Protein AF-A0A7J6UUI9-F1 (afdb_monomer_lite)

Structure (mmCIF, N/CA/C/O backbone):
data_AF-A0A7J6UUI9-F1
#
_entry.id   AF-A0A7J6UUI9-F1
#
loop_
_atom_site.group_PDB
_atom_site.id
_atom_site.type_symbol
_atom_site.label_atom_id
_atom_site.label_alt_id
_atom_site.label_comp_id
_atom_site.label_asym_id
_atom_site.label_entity_id
_atom_site.label_seq_id
_atom_site.pdbx_PDB_ins_code
_atom_site.Cartn_x
_atom_site.Cartn_y
_atom_site.Cartn_z
_atom_site.occupancy
_atom_site.B_iso_or_equiv
_atom_site.auth_seq_id
_atom_site.auth_comp_id
_atom_site.auth_asym_id
_atom_site.auth_atom_id
_atom_site.pdbx_PDB_model_num
ATOM 1 N N . MET A 1 1 ? -8.577 41.449 22.490 1.00 39.16 1 MET A N 1
ATOM 2 C CA . MET A 1 1 ? -7.786 40.580 21.592 1.00 39.16 1 MET A CA 1
ATOM 3 C C . MET A 1 1 ? -8.764 39.661 20.883 1.00 39.16 1 MET A C 1
ATOM 5 O O . MET A 1 1 ? -9.478 38.933 21.557 1.00 39.16 1 MET A O 1
ATOM 9 N N . SER A 1 2 ? -8.910 39.818 19.566 1.00 39.16 2 SER A N 1
ATOM 10 C CA . SER A 1 2 ? -9.908 39.099 18.763 1.00 39.16 2 SER A CA 1
ATOM 11 C C . SER A 1 2 ? -9.485 37.640 18.586 1.00 39.16 2 SER A C 1
ATOM 13 O O . SER A 1 2 ? -8.398 37.379 18.075 1.00 39.16 2 SER A O 1
ATOM 15 N N . SER A 1 3 ? -10.322 36.709 19.043 1.00 47.75 3 SER A N 1
ATOM 16 C CA . SER A 1 3 ? -10.151 35.272 18.834 1.00 47.75 3 SER A CA 1
ATOM 17 C C . SER A 1 3 ? -10.824 34.898 17.516 1.00 47.75 3 SER A C 1
ATOM 19 O O . SER A 1 3 ? -12.049 34.940 17.405 1.00 47.75 3 SER A O 1
ATOM 21 N N . PHE A 1 4 ? -10.034 34.568 16.496 1.00 45.12 4 PHE A N 1
ATOM 22 C CA . PHE A 1 4 ? -10.559 34.004 15.257 1.00 45.12 4 PHE A CA 1
ATOM 23 C C . PHE A 1 4 ? -10.842 32.513 15.470 1.00 45.12 4 PHE A C 1
ATOM 25 O O . PHE A 1 4 ? -9.964 31.676 15.280 1.00 45.12 4 PHE A O 1
ATOM 32 N N . SER A 1 5 ? -12.075 32.174 15.847 1.00 51.09 5 SER A N 1
ATOM 33 C CA . SER A 1 5 ? -12.573 30.805 15.703 1.00 51.09 5 SER A CA 1
ATOM 34 C C . SER A 1 5 ? -13.013 30.609 14.254 1.00 51.09 5 SER A C 1
ATOM 36 O O . SER A 1 5 ? -14.016 31.176 13.814 1.00 51.09 5 SER A O 1
ATOM 38 N N . ARG A 1 6 ? -12.237 29.850 13.473 1.00 44.88 6 ARG A N 1
ATOM 39 C CA . ARG A 1 6 ? -12.687 29.380 12.159 1.00 44.88 6 ARG A CA 1
ATOM 40 C C . ARG A 1 6 ? -13.730 28.290 12.395 1.00 44.88 6 ARG A C 1
ATOM 42 O O . ARG A 1 6 ? -13.375 27.151 12.674 1.00 44.88 6 ARG A O 1
ATOM 49 N N . ASN A 1 7 ? -15.005 28.649 12.248 1.00 41.41 7 ASN A N 1
ATOM 50 C CA . ASN A 1 7 ? -16.070 27.686 11.982 1.00 41.41 7 ASN A CA 1
ATOM 51 C C . ASN A 1 7 ? -15.758 27.014 10.641 1.00 41.41 7 ASN A C 1
ATOM 53 O O . ASN A 1 7 ? -16.097 27.532 9.578 1.00 41.41 7 ASN A O 1
ATOM 57 N N . LEU A 1 8 ? -15.061 25.880 10.688 1.00 46.53 8 LEU A N 1
ATOM 58 C CA . LEU A 1 8 ? -15.076 24.930 9.590 1.00 46.53 8 LEU A CA 1
ATOM 59 C C . LEU A 1 8 ? -16.456 24.291 9.644 1.00 46.53 8 LEU A C 1
ATOM 61 O O . LEU A 1 8 ? -16.715 23.401 10.448 1.00 46.53 8 LEU A O 1
ATOM 65 N N . SER A 1 9 ? -17.368 24.827 8.838 1.00 40.88 9 SER A N 1
ATOM 66 C CA . SER A 1 9 ? -18.559 24.100 8.434 1.00 40.88 9 SER A CA 1
ATOM 67 C C . SER A 1 9 ? -18.117 22.693 8.051 1.00 40.88 9 SER A C 1
ATOM 69 O O . SER A 1 9 ? -17.294 22.552 7.144 1.00 40.88 9 SER A O 1
ATOM 71 N N . ASP A 1 10 ? -18.636 21.695 8.760 1.00 43.97 10 ASP A N 1
ATOM 72 C CA . ASP A 1 10 ? -18.560 20.275 8.432 1.00 43.97 10 ASP A CA 1
ATOM 73 C C . ASP A 1 10 ? -19.308 20.049 7.107 1.00 43.97 10 ASP A C 1
ATOM 75 O O . ASP A 1 10 ? -20.415 19.514 7.031 1.00 43.97 10 ASP A O 1
ATOM 79 N N . SER A 1 11 ? -18.745 20.587 6.023 1.00 40.69 11 SER A N 1
ATOM 80 C CA . SER A 1 11 ? -18.994 20.071 4.698 1.00 40.69 11 SER A CA 1
ATOM 81 C C . SER A 1 11 ? -18.512 18.643 4.795 1.00 40.69 11 SER A C 1
ATOM 83 O O . SER A 1 11 ? -17.312 18.432 4.968 1.00 40.69 11 SER A O 1
ATOM 85 N N . ARG A 1 12 ? -19.442 17.690 4.736 1.00 43.50 12 ARG A N 1
ATOM 86 C CA . ARG A 1 12 ? -19.144 16.275 4.550 1.00 43.50 12 ARG A CA 1
ATOM 87 C C . ARG A 1 12 ? -18.332 16.153 3.261 1.00 43.50 12 ARG A C 1
ATOM 89 O O . ARG A 1 12 ? -18.888 15.931 2.188 1.00 43.50 12 ARG A O 1
ATOM 96 N N . ILE A 1 13 ? -17.026 16.405 3.340 1.00 47.84 13 ILE A N 1
ATOM 97 C CA . ILE A 1 13 ? -16.071 16.035 2.310 1.00 47.84 13 ILE A CA 1
ATOM 98 C C . ILE A 1 13 ? -16.299 14.542 2.207 1.00 47.84 13 ILE A C 1
ATOM 100 O O . ILE A 1 13 ? -16.189 13.854 3.219 1.00 47.84 13 ILE A O 1
ATOM 104 N N . SER A 1 14 ? -16.732 14.078 1.035 1.00 48.25 14 SER A N 1
ATOM 105 C CA . SER A 1 14 ? -16.831 12.655 0.725 1.00 48.25 14 SER A CA 1
ATOM 106 C C . SER A 1 14 ? -15.563 11.988 1.247 1.00 48.25 14 SER A C 1
ATOM 108 O O . SER A 1 14 ? -14.495 12.185 0.666 1.00 48.25 14 SER A O 1
ATOM 110 N N . GLN A 1 15 ? -15.652 11.306 2.390 1.00 67.38 15 GLN A N 1
ATOM 111 C CA . GLN A 1 15 ? -14.476 10.751 3.037 1.00 67.38 15 GLN A CA 1
ATOM 112 C C . GLN A 1 15 ? -13.961 9.658 2.114 1.00 67.38 15 GLN A C 1
ATOM 114 O O . GLN A 1 15 ? -14.652 8.674 1.861 1.00 67.38 15 GLN A O 1
ATOM 119 N N . ILE A 1 16 ? -12.776 9.878 1.544 1.00 80.81 16 ILE A N 1
ATOM 120 C CA . ILE A 1 16 ? -12.108 8.867 0.733 1.00 80.81 16 ILE A CA 1
ATOM 121 C C . ILE A 1 16 ? -11.766 7.720 1.692 1.00 80.81 16 ILE A C 1
ATOM 123 O O . ILE A 1 16 ? -11.047 7.965 2.669 1.00 80.8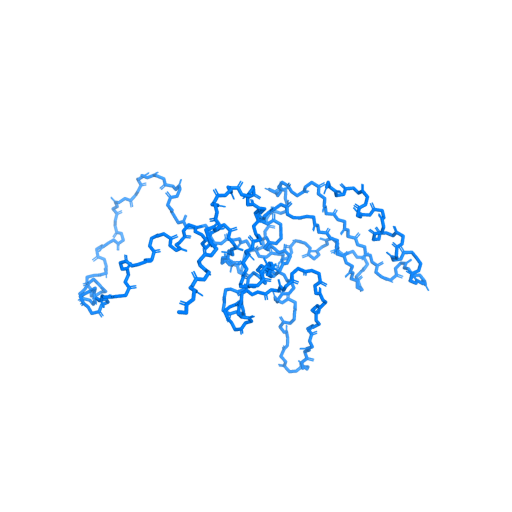1 16 ILE A O 1
ATOM 127 N N . PRO A 1 17 ? -12.264 6.491 1.460 1.00 84.12 17 PRO A N 1
ATOM 128 C CA . PRO A 1 17 ? -11.981 5.365 2.339 1.00 84.12 17 PRO A CA 1
ATOM 129 C C . PRO A 1 17 ? -10.475 5.191 2.560 1.00 84.12 17 PRO A C 1
ATOM 131 O O . PRO A 1 17 ? -9.676 5.228 1.617 1.00 84.12 17 PRO A O 1
ATOM 134 N N . GLY A 1 18 ? -10.070 5.030 3.820 1.00 89.62 18 GLY A N 1
ATOM 135 C CA . GLY A 1 18 ? -8.661 4.896 4.179 1.00 89.62 18 GLY A CA 1
ATOM 136 C C . GLY A 1 18 ? -7.831 6.167 4.212 1.00 89.62 18 GLY A C 1
ATOM 137 O O . GLY A 1 18 ? -6.621 6.059 4.419 1.00 89.62 18 GLY A O 1
ATOM 138 N N . VAL A 1 19 ? -8.436 7.342 4.030 1.00 92.56 19 VAL A N 1
ATOM 139 C CA . VAL A 1 19 ? -7.753 8.628 4.185 1.00 92.56 19 VAL A CA 1
ATOM 140 C C . VAL A 1 19 ? -8.221 9.310 5.463 1.00 92.56 19 VAL A C 1
ATOM 142 O O . VAL A 1 19 ? -9.404 9.585 5.649 1.00 92.56 19 VAL A O 1
ATOM 145 N N . LYS A 1 20 ? -7.272 9.628 6.344 1.00 91.94 20 LYS A N 1
ATOM 146 C CA . LYS A 1 20 ? -7.517 10.403 7.563 1.00 91.94 20 LYS A CA 1
ATOM 147 C C . LYS A 1 20 ? -6.895 11.780 7.437 1.00 91.94 20 LYS A C 1
ATOM 149 O O . LYS A 1 20 ? -5.700 11.906 7.182 1.00 91.94 20 LYS A O 1
ATOM 154 N N . HIS A 1 21 ? -7.684 12.814 7.694 1.00 90.69 21 HIS A N 1
ATOM 155 C CA . HIS A 1 21 ? -7.172 14.175 7.785 1.00 90.69 21 HIS A CA 1
ATOM 156 C C . HIS A 1 21 ? -6.570 14.432 9.168 1.00 90.69 21 HIS A C 1
ATOM 158 O O . HIS A 1 21 ? -7.159 14.096 10.198 1.00 90.69 21 HIS A O 1
ATOM 164 N N . GLY A 1 22 ? -5.373 15.007 9.183 1.00 87.31 22 GLY A N 1
ATOM 165 C CA . GLY A 1 22 ? -4.695 15.458 10.385 1.00 87.31 22 GLY A CA 1
ATOM 166 C C . GLY A 1 22 ? -4.683 16.979 10.521 1.00 87.31 22 GLY A C 1
ATOM 167 O O . GLY A 1 22 ? -5.299 17.703 9.731 1.00 87.31 22 GLY A O 1
ATOM 168 N N . PRO A 1 23 ? -3.974 17.496 11.537 1.00 85.00 23 PRO A N 1
ATOM 169 C CA . PRO A 1 23 ? -3.841 18.931 11.738 1.00 85.00 23 PRO A CA 1
ATOM 170 C C . PRO A 1 23 ? -3.162 19.598 10.532 1.00 85.00 23 PRO A C 1
ATOM 172 O O . PRO A 1 23 ? -2.405 18.975 9.784 1.00 85.00 23 PRO A O 1
ATOM 175 N N . ASN A 1 24 ? -3.432 20.890 10.343 1.00 88.06 24 ASN A N 1
ATOM 176 C CA . ASN A 1 24 ? -2.853 21.716 9.274 1.00 88.06 24 ASN A CA 1
ATOM 177 C C . ASN A 1 24 ? -3.160 21.243 7.837 1.00 88.06 24 ASN A C 1
ATOM 179 O O . ASN A 1 24 ? -2.419 21.573 6.917 1.00 88.06 24 ASN A O 1
ATOM 183 N N . GLY A 1 25 ? -4.239 20.479 7.628 1.00 87.06 25 GLY A N 1
ATOM 184 C CA . GLY A 1 25 ? -4.634 20.002 6.295 1.00 87.06 25 GLY A CA 1
ATOM 185 C C . GLY A 1 25 ? -3.791 18.836 5.770 1.00 87.06 25 GLY A C 1
ATOM 186 O O . GLY A 1 25 ? -3.870 18.499 4.591 1.00 87.06 25 GLY A O 1
ATOM 187 N N . THR A 1 26 ? -2.990 18.206 6.632 1.00 92.00 26 THR A N 1
ATOM 188 C CA . THR A 1 26 ? -2.288 16.965 6.290 1.00 92.00 26 THR A CA 1
ATOM 189 C C . THR A 1 26 ? -3.284 15.826 6.085 1.00 92.00 26 THR A C 1
ATOM 191 O O . THR A 1 26 ? -4.356 15.801 6.688 1.00 92.00 26 THR A O 1
ATOM 194 N N . SER A 1 27 ? -2.947 14.884 5.209 1.00 94.50 27 SER A N 1
ATOM 195 C CA . SER A 1 27 ? -3.766 13.700 4.946 1.00 94.50 27 SER A CA 1
ATOM 196 C C . SER A 1 27 ? -2.888 12.462 5.020 1.00 94.50 27 SER A C 1
ATOM 198 O O . SER A 1 27 ? -1.776 12.468 4.494 1.00 94.50 27 SER A O 1
ATOM 200 N N . PHE A 1 28 ? -3.380 11.424 5.686 1.00 95.44 28 PHE A N 1
ATOM 201 C CA . PHE A 1 28 ? -2.647 10.203 5.992 1.00 95.44 28 PHE A CA 1
ATOM 202 C C . PHE A 1 28 ? -3.365 8.977 5.443 1.00 95.44 28 PHE A C 1
ATOM 204 O O . PHE A 1 28 ? -4.594 8.954 5.373 1.00 95.44 28 PHE A O 1
ATOM 211 N N . VAL A 1 29 ? -2.582 7.955 5.115 1.00 95.94 29 VAL A N 1
ATOM 212 C CA . VAL A 1 29 ? -3.029 6.585 4.861 1.00 95.94 29 VAL A CA 1
ATOM 213 C C . VAL A 1 29 ? -2.398 5.650 5.885 1.00 95.94 29 VAL A C 1
ATOM 215 O O . VAL A 1 29 ? -1.262 5.852 6.324 1.00 95.94 29 VAL A O 1
ATOM 218 N N . SER A 1 30 ? -3.142 4.621 6.277 1.00 96.19 30 SER A N 1
ATOM 219 C CA . SER A 1 30 ? -2.671 3.649 7.261 1.00 96.19 30 SER A CA 1
ATOM 220 C C . SER A 1 30 ? -1.560 2.765 6.684 1.00 96.19 30 SER A C 1
ATOM 222 O O . SER A 1 30 ? -1.618 2.336 5.532 1.00 96.19 30 SER A O 1
ATOM 224 N N . SER A 1 31 ? -0.571 2.430 7.513 1.00 96.19 31 SER A N 1
ATOM 225 C CA . SER A 1 31 ? 0.446 1.412 7.213 1.00 96.19 31 SER A CA 1
ATOM 226 C C . SER A 1 31 ? -0.109 -0.022 7.208 1.00 96.19 31 SER A C 1
ATOM 228 O O . SER A 1 31 ? 0.614 -0.961 6.878 1.00 96.19 31 SER A O 1
ATOM 230 N N . GLY A 1 32 ? -1.367 -0.213 7.623 1.00 95.19 32 GLY A N 1
ATOM 231 C CA . GLY A 1 32 ? -1.948 -1.520 7.938 1.00 95.19 32 GLY A CA 1
ATOM 232 C C . GLY A 1 32 ? -1.489 -2.083 9.289 1.00 95.19 32 GLY A C 1
ATOM 233 O O . GLY A 1 32 ? -1.866 -3.193 9.649 1.00 95.19 32 GLY A O 1
ATOM 234 N N . ILE A 1 33 ? -0.681 -1.335 10.052 1.00 95.31 33 ILE A N 1
ATOM 235 C CA . ILE A 1 33 ? -0.208 -1.710 11.387 1.00 95.31 33 ILE A CA 1
ATOM 236 C C . ILE A 1 33 ? -0.600 -0.591 12.366 1.00 95.31 33 ILE A C 1
ATOM 238 O O . ILE A 1 33 ? 0.082 0.435 12.435 1.00 95.31 33 ILE A O 1
ATOM 242 N N . PRO A 1 34 ? -1.665 -0.771 13.172 1.00 93.12 34 PRO A N 1
ATOM 243 C CA . PRO A 1 34 ? -2.188 0.294 14.030 1.00 93.12 34 PRO A CA 1
ATOM 244 C C . PRO A 1 34 ? -1.172 0.891 15.006 1.00 93.12 34 PRO A C 1
ATOM 246 O O . PRO A 1 34 ? -1.265 2.068 15.345 1.00 93.12 34 PRO A O 1
ATOM 249 N N . ASP A 1 35 ? -0.216 0.098 15.486 1.00 94.62 35 ASP A N 1
ATOM 250 C CA . ASP A 1 35 ? 0.799 0.590 16.417 1.00 94.62 35 ASP A CA 1
ATOM 251 C C . ASP A 1 35 ? 1.875 1.423 15.715 1.00 94.62 35 ASP A C 1
ATOM 253 O O . ASP A 1 35 ? 2.300 2.440 16.261 1.00 94.62 35 ASP A O 1
ATOM 257 N N . LEU A 1 36 ? 2.238 1.076 14.477 1.00 95.38 36 LEU A N 1
ATOM 258 C CA . LEU A 1 36 ? 3.131 1.901 13.666 1.00 95.38 36 LEU A CA 1
ATOM 259 C C . LEU A 1 36 ? 2.464 3.233 13.309 1.00 95.38 36 LEU A C 1
ATOM 261 O O . LEU A 1 36 ? 3.087 4.282 13.441 1.00 95.38 36 LEU A O 1
ATOM 265 N N . ASP A 1 37 ? 1.179 3.213 12.947 1.00 95.31 37 ASP A N 1
ATOM 266 C CA . ASP A 1 37 ? 0.430 4.438 12.645 1.00 95.31 37 ASP A CA 1
ATOM 267 C C . ASP A 1 37 ? 0.395 5.397 13.839 1.00 95.31 37 ASP A C 1
ATOM 269 O O . ASP A 1 37 ? 0.541 6.606 13.663 1.00 95.31 37 ASP A O 1
ATOM 273 N N . LYS A 1 38 ? 0.247 4.875 15.064 1.00 93.38 38 LYS A N 1
ATOM 274 C CA . LYS A 1 38 ? 0.327 5.688 16.288 1.00 93.38 38 LYS A CA 1
ATOM 275 C C . LYS A 1 38 ? 1.713 6.303 16.468 1.00 93.38 38 LYS A C 1
ATOM 277 O O . LYS A 1 38 ? 1.795 7.488 16.774 1.00 93.38 38 LYS A O 1
ATOM 282 N N . ILE A 1 39 ? 2.779 5.520 16.274 1.00 95.75 39 ILE A N 1
ATOM 283 C CA . ILE A 1 39 ? 4.169 5.993 16.391 1.00 95.75 39 ILE A CA 1
ATOM 284 C C . ILE A 1 39 ? 4.448 7.113 15.381 1.00 95.75 39 ILE A C 1
ATOM 286 O O . ILE A 1 39 ? 5.085 8.105 15.723 1.00 95.75 39 ILE A O 1
ATOM 290 N N . LEU A 1 40 ? 3.925 6.988 14.160 1.00 94.38 40 LEU A N 1
ATOM 291 C CA . LEU A 1 40 ? 4.078 7.979 13.091 1.00 94.38 40 LEU A CA 1
ATOM 292 C C . LEU A 1 40 ? 3.120 9.178 13.215 1.00 94.38 40 LEU A C 1
ATOM 294 O O . LEU A 1 40 ? 3.134 10.065 12.366 1.00 94.38 40 LEU A O 1
ATOM 298 N N . GLY A 1 41 ? 2.274 9.222 14.249 1.00 91.69 41 GLY A N 1
ATOM 299 C CA . GLY A 1 41 ? 1.325 10.318 14.463 1.00 91.69 41 GLY A CA 1
ATOM 300 C C . GLY A 1 41 ? 0.113 10.300 13.527 1.00 91.69 41 GLY A C 1
ATOM 301 O O . GLY A 1 41 ? -0.616 11.287 13.435 1.00 91.69 41 GLY A O 1
ATOM 302 N N . GLY A 1 42 ? -0.141 9.185 12.848 1.00 91.31 42 GLY A N 1
ATOM 303 C CA . GLY A 1 42 ? -1.297 9.031 11.978 1.00 91.31 42 GLY A CA 1
ATOM 304 C C . GLY A 1 42 ? -1.144 7.934 10.941 1.00 91.31 42 GLY A C 1
ATOM 305 O O . GLY A 1 42 ? -2.158 7.368 10.571 1.00 91.31 42 GLY A O 1
ATOM 306 N N . 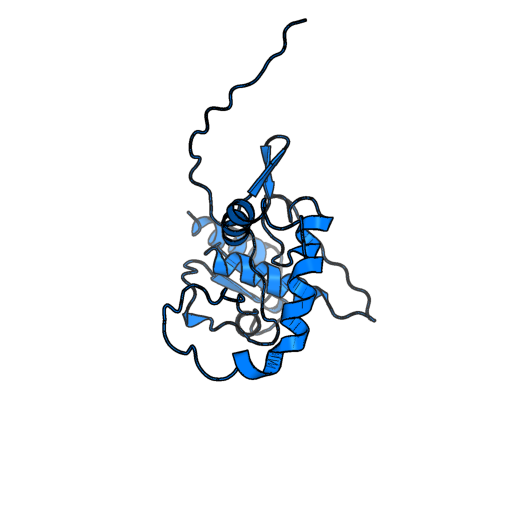GLY A 1 43 ? 0.069 7.608 10.502 1.00 95.31 43 GLY A N 1
ATOM 307 C CA . GLY A 1 43 ? 0.336 6.718 9.369 1.00 95.31 43 GLY A CA 1
ATOM 308 C C . GLY A 1 43 ? 1.289 7.392 8.388 1.00 95.31 43 GLY A C 1
ATOM 309 O O . GLY A 1 43 ? 2.071 8.260 8.776 1.00 95.31 43 GLY A O 1
ATOM 310 N N . PHE A 1 44 ? 1.217 7.029 7.111 1.00 96.75 44 PHE A N 1
ATOM 311 C CA . PHE A 1 44 ? 2.026 7.656 6.068 1.00 96.75 44 PHE A CA 1
ATOM 312 C C . PHE A 1 44 ? 1.303 8.856 5.468 1.00 96.75 44 PHE A C 1
ATOM 314 O O . PHE A 1 44 ? 0.130 8.773 5.113 1.00 96.75 44 PHE A O 1
ATOM 321 N N . GLN A 1 45 ? 1.996 9.985 5.334 1.00 95.69 45 GLN A N 1
ATOM 322 C CA . GLN A 1 45 ? 1.422 11.178 4.720 1.00 95.69 45 GLN A CA 1
ATOM 323 C C . GLN A 1 45 ? 1.219 10.959 3.210 1.00 95.69 45 GLN A C 1
ATOM 325 O O . GLN A 1 45 ? 2.117 10.473 2.519 1.00 95.69 45 GLN A O 1
ATOM 330 N N . LEU A 1 46 ? 0.065 11.350 2.671 1.00 94.06 46 LEU A N 1
ATOM 331 C CA . LEU A 1 46 ? -0.180 11.334 1.228 1.00 94.06 46 LEU A CA 1
ATOM 332 C C . LEU A 1 46 ? 0.835 12.220 0.489 1.00 94.06 46 LEU A C 1
ATOM 334 O O . LEU A 1 46 ? 1.148 13.328 0.926 1.00 94.06 46 LEU A O 1
ATOM 338 N N . GLY A 1 47 ? 1.350 11.717 -0.636 1.00 92.88 47 GLY A N 1
ATOM 339 C CA . GLY A 1 47 ? 2.400 12.375 -1.422 1.00 92.88 47 GLY A CA 1
ATOM 340 C C . GLY A 1 47 ? 3.819 12.220 -0.860 1.00 92.88 47 GLY A C 1
ATOM 341 O O . GLY A 1 47 ? 4.753 12.781 -1.427 1.00 92.88 47 GLY A O 1
ATOM 342 N N . SER A 1 48 ? 4.001 11.472 0.233 1.00 95.50 48 SER A N 1
ATOM 343 C CA . SER A 1 48 ? 5.330 11.158 0.768 1.00 95.50 48 SER A CA 1
ATOM 344 C C . SER A 1 48 ? 5.964 9.933 0.100 1.00 95.50 48 SER A C 1
ATOM 346 O O . SER A 1 48 ? 5.283 9.098 -0.498 1.00 95.50 48 SER A O 1
ATOM 348 N N . LEU A 1 49 ? 7.288 9.824 0.234 1.00 96.00 49 LEU A N 1
ATOM 349 C CA . LEU A 1 49 ? 8.056 8.621 -0.073 1.00 96.00 49 LEU A CA 1
ATOM 350 C C . LEU A 1 49 ? 8.494 7.974 1.242 1.00 96.00 49 LEU A C 1
ATOM 352 O O . LEU A 1 49 ? 9.154 8.616 2.059 1.00 96.00 49 LEU A O 1
ATOM 356 N N . VAL A 1 50 ? 8.157 6.700 1.424 1.00 96.06 50 VAL A N 1
ATOM 357 C CA . VAL A 1 50 ? 8.527 5.920 2.609 1.00 96.06 50 VAL A CA 1
ATOM 358 C C . VAL A 1 50 ? 9.550 4.867 2.208 1.00 96.06 50 VAL A C 1
ATOM 360 O O . VAL A 1 50 ? 9.300 4.062 1.313 1.00 96.06 50 VAL A O 1
ATOM 363 N N . MET A 1 51 ? 10.698 4.864 2.884 1.00 95.69 51 MET A N 1
ATOM 364 C CA . MET A 1 51 ? 11.750 3.868 2.699 1.00 95.69 51 MET A CA 1
ATOM 365 C C . MET A 1 51 ? 11.838 2.983 3.941 1.00 95.69 51 MET A C 1
ATOM 367 O O . MET A 1 51 ? 11.933 3.483 5.060 1.00 95.69 51 MET A O 1
ATOM 371 N N . VAL A 1 52 ? 11.825 1.668 3.734 1.00 93.06 52 VAL A N 1
ATOM 372 C CA . VAL A 1 52 ? 11.985 0.671 4.796 1.00 93.06 52 VAL A CA 1
ATOM 373 C C . VAL A 1 52 ? 13.378 0.080 4.662 1.00 93.06 52 VAL A C 1
ATOM 375 O O . VAL A 1 52 ? 13.688 -0.552 3.656 1.00 93.06 52 VAL A O 1
ATOM 378 N N . MET A 1 53 ? 14.219 0.326 5.660 1.00 91.69 53 MET A N 1
ATOM 379 C CA . MET A 1 53 ? 15.548 -0.269 5.761 1.00 91.69 53 MET A CA 1
ATOM 380 C C . MET A 1 53 ? 15.502 -1.396 6.779 1.00 91.69 53 MET A C 1
ATOM 382 O O . MET A 1 53 ? 14.845 -1.276 7.812 1.00 91.69 53 MET A O 1
ATOM 386 N N . GLU A 1 54 ? 16.199 -2.478 6.473 1.00 89.56 54 GLU A N 1
ATOM 387 C CA . GLU A 1 54 ? 16.240 -3.667 7.306 1.00 89.56 54 GLU A CA 1
ATOM 388 C C . GLU A 1 54 ? 17.679 -4.074 7.589 1.00 89.56 54 GLU A C 1
ATOM 390 O O . GLU A 1 54 ? 18.550 -3.949 6.726 1.00 89.56 54 GLU A O 1
ATOM 395 N N . ASP A 1 55 ? 17.890 -4.567 8.805 1.00 90.69 55 ASP A N 1
ATOM 396 C CA . ASP A 1 55 ? 19.112 -5.245 9.210 1.00 90.69 55 ASP A CA 1
ATOM 397 C C . ASP A 1 55 ? 19.008 -6.751 8.911 1.00 90.69 55 ASP A C 1
ATOM 399 O O . ASP A 1 55 ? 17.939 -7.347 9.056 1.00 90.69 55 ASP A O 1
ATOM 403 N N . GLY A 1 56 ? 20.120 -7.381 8.532 1.00 87.62 56 GLY A N 1
ATOM 404 C CA . GLY A 1 56 ? 20.167 -8.787 8.117 1.00 87.62 56 GLY A CA 1
ATOM 405 C C . GLY A 1 56 ? 19.703 -9.773 9.194 1.00 87.62 56 GLY A C 1
ATOM 406 O O . GLY A 1 56 ? 19.221 -10.855 8.867 1.00 87.62 56 GLY A O 1
ATOM 407 N N . GLU A 1 57 ? 19.781 -9.378 10.463 1.00 85.31 57 GLU A N 1
ATOM 408 C CA . GLU A 1 57 ? 19.363 -10.191 11.607 1.00 85.31 57 GLU A CA 1
ATOM 409 C C . GLU A 1 57 ? 17.845 -10.127 11.887 1.00 85.31 57 GLU A C 1
ATOM 411 O O . GLU A 1 57 ? 17.334 -10.928 12.673 1.00 85.31 57 GLU A O 1
ATOM 416 N N . ALA A 1 58 ? 17.095 -9.206 11.256 1.00 78.50 58 ALA A N 1
ATOM 417 C CA . ALA A 1 58 ? 15.657 -9.013 11.511 1.00 78.50 58 ALA A CA 1
ATOM 418 C C . ALA A 1 58 ? 14.743 -8.767 10.268 1.00 78.50 58 ALA A C 1
ATOM 420 O O . ALA A 1 58 ? 14.046 -7.749 10.226 1.00 78.50 58 ALA A O 1
ATOM 421 N N . PRO A 1 59 ? 14.652 -9.733 9.322 1.00 82.00 59 PRO A N 1
ATOM 422 C CA . PRO A 1 59 ? 13.498 -10.185 8.521 1.00 82.00 59 PRO A CA 1
ATOM 423 C C . PRO A 1 59 ? 12.212 -9.427 8.125 1.00 82.00 59 PRO A C 1
ATOM 425 O O . PRO A 1 59 ? 11.368 -10.073 7.493 1.00 82.00 59 PRO A O 1
ATOM 428 N N . HIS A 1 60 ? 11.871 -8.229 8.601 1.00 88.88 60 HIS A N 1
ATOM 429 C CA . HIS A 1 60 ? 10.458 -7.826 8.750 1.00 88.88 60 HIS A CA 1
ATOM 430 C C . HIS A 1 60 ? 9.879 -6.820 7.734 1.00 88.88 60 HIS A C 1
ATOM 432 O O . HIS A 1 60 ? 8.672 -6.561 7.762 1.00 88.88 60 HIS A O 1
ATOM 438 N N . HIS A 1 61 ? 10.646 -6.303 6.777 1.00 92.81 61 HIS A N 1
ATOM 439 C CA . HIS A 1 61 ? 10.192 -5.337 5.767 1.00 92.81 61 HIS A CA 1
ATOM 440 C C . HIS A 1 61 ? 9.034 -5.877 4.923 1.00 92.81 61 HIS A C 1
ATOM 442 O O . HIS A 1 61 ? 8.088 -5.152 4.611 1.00 92.81 61 HIS A O 1
ATOM 448 N N . LEU A 1 62 ? 9.054 -7.175 4.602 1.00 93.00 62 LEU A N 1
ATOM 449 C CA . LEU A 1 62 ? 7.971 -7.811 3.853 1.00 93.00 62 LEU A CA 1
ATOM 450 C C . LEU A 1 62 ? 6.677 -7.897 4.661 1.00 93.00 62 LEU A C 1
ATOM 452 O O . LEU A 1 62 ? 5.602 -7.911 4.069 1.00 93.00 62 LEU A O 1
ATOM 456 N N . LEU A 1 63 ? 6.745 -7.967 5.994 1.00 93.81 63 LEU A N 1
ATOM 457 C CA . LEU A 1 63 ? 5.547 -7.902 6.829 1.00 93.81 63 LEU A CA 1
ATOM 458 C C . LEU A 1 63 ? 4.902 -6.521 6.703 1.00 93.81 63 LEU A C 1
ATOM 460 O O . LEU A 1 63 ? 3.699 -6.437 6.458 1.00 93.81 63 LEU A O 1
ATOM 464 N N . LEU A 1 64 ? 5.697 -5.457 6.819 1.00 95.31 64 LEU A N 1
ATOM 465 C CA . LEU A 1 64 ? 5.213 -4.087 6.661 1.00 95.31 64 LEU A CA 1
ATOM 466 C C . LEU A 1 64 ? 4.618 -3.867 5.264 1.00 95.31 64 LEU A C 1
ATOM 468 O O . LEU A 1 64 ? 3.489 -3.400 5.147 1.00 95.31 64 LEU A O 1
ATOM 472 N N . LEU A 1 65 ? 5.329 -4.293 4.216 1.00 95.94 65 LEU A N 1
ATOM 473 C CA . LEU A 1 65 ? 4.863 -4.188 2.833 1.00 95.94 65 LEU A CA 1
ATOM 474 C C . LEU A 1 65 ? 3.535 -4.929 2.612 1.00 95.94 65 LEU A C 1
ATOM 476 O O . LEU A 1 65 ? 2.609 -4.373 2.024 1.00 95.94 65 LEU A O 1
ATOM 480 N N . ARG A 1 66 ? 3.410 -6.165 3.114 1.00 96.00 66 ARG A N 1
ATOM 481 C CA . ARG A 1 66 ? 2.170 -6.949 3.009 1.00 96.00 66 ARG A CA 1
ATOM 482 C C . ARG A 1 66 ? 1.000 -6.272 3.714 1.00 96.00 66 ARG A C 1
ATOM 484 O O . ARG A 1 66 ? -0.091 -6.243 3.151 1.00 96.00 66 ARG A O 1
ATOM 491 N N . ASN A 1 67 ? 1.204 -5.736 4.917 1.00 95.94 67 ASN A N 1
ATOM 492 C CA . ASN A 1 67 ? 0.146 -5.030 5.644 1.00 95.94 67 ASN A CA 1
ATOM 493 C C . ASN A 1 67 ? -0.278 -3.756 4.906 1.00 95.94 67 ASN A C 1
ATOM 495 O O . ASN A 1 67 ? -1.472 -3.559 4.698 1.00 95.94 67 ASN A O 1
ATOM 499 N N . PHE A 1 68 ? 0.677 -2.960 4.419 1.00 96.75 68 PHE A N 1
ATOM 500 C CA . PHE A 1 68 ? 0.385 -1.741 3.666 1.00 96.75 68 PHE A CA 1
ATOM 501 C C . PHE A 1 68 ? -0.418 -2.029 2.391 1.00 96.75 68 PHE A C 1
ATOM 503 O O . PHE A 1 68 ? -1.460 -1.420 2.152 1.00 96.75 68 PHE A O 1
ATOM 510 N N . MET A 1 69 ? 0.011 -3.021 1.604 1.00 95.38 69 MET A N 1
ATOM 511 C CA . MET A 1 69 ? -0.710 -3.434 0.397 1.00 95.38 69 MET A CA 1
ATOM 512 C C . MET A 1 69 ? -2.105 -3.972 0.729 1.00 95.38 69 MET A C 1
ATOM 514 O O . MET A 1 69 ? -3.073 -3.607 0.069 1.00 95.38 69 MET A O 1
ATOM 518 N N . SER A 1 70 ? -2.235 -4.799 1.770 1.00 94.12 70 SER A N 1
ATOM 519 C CA . SER A 1 70 ? -3.537 -5.343 2.188 1.00 94.12 70 SER A CA 1
ATOM 520 C C . SER A 1 70 ? -4.497 -4.247 2.624 1.00 94.12 70 SER A C 1
ATOM 522 O O . SER A 1 70 ? -5.673 -4.295 2.279 1.00 94.12 70 SER A O 1
ATOM 524 N N . GLN A 1 71 ? -3.993 -3.240 3.337 1.00 93.94 71 GLN A N 1
ATOM 525 C CA . GLN A 1 71 ? -4.771 -2.087 3.768 1.00 93.94 71 GLN A CA 1
ATOM 526 C C . GLN A 1 71 ? -5.306 -1.286 2.580 1.00 93.94 71 GLN A C 1
ATOM 528 O O . GLN A 1 71 ? -6.496 -0.973 2.553 1.00 93.94 71 GLN A O 1
ATOM 533 N N . GLY A 1 72 ? -4.469 -1.034 1.569 1.00 92.50 72 GLY A N 1
ATOM 534 C CA . GLY A 1 72 ? -4.912 -0.405 0.323 1.00 92.50 72 GLY A CA 1
ATOM 535 C C . GLY A 1 72 ? -6.006 -1.214 -0.379 1.00 92.50 72 GLY A C 1
ATOM 536 O O . GLY A 1 72 ? -7.040 -0.665 -0.752 1.00 92.50 72 GLY A O 1
ATOM 537 N N . LEU A 1 73 ? -5.834 -2.537 -0.482 1.00 91.19 73 LEU A N 1
ATOM 538 C CA . LEU A 1 73 ? -6.812 -3.415 -1.134 1.00 91.19 73 LEU A CA 1
ATOM 539 C C . LEU A 1 73 ? -8.154 -3.487 -0.397 1.00 91.19 73 LEU A C 1
ATOM 541 O O . LEU A 1 73 ? -9.195 -3.469 -1.048 1.00 91.19 73 LEU A O 1
ATOM 545 N N . VAL A 1 74 ? -8.155 -3.528 0.940 1.00 89.94 74 VAL A N 1
ATOM 546 C CA . VAL A 1 74 ? -9.396 -3.503 1.739 1.00 89.94 74 VAL A CA 1
ATOM 547 C C . VAL A 1 74 ? -10.183 -2.211 1.504 1.00 89.94 74 VAL A C 1
ATOM 549 O O . VAL A 1 74 ? -11.411 -2.227 1.508 1.00 89.94 74 VAL A O 1
ATOM 552 N N . HIS A 1 75 ? -9.491 -1.106 1.238 1.00 89.00 75 HIS A N 1
ATOM 553 C CA . HIS A 1 75 ? -10.102 0.183 0.920 1.00 89.00 75 HIS A CA 1
ATOM 554 C C . HIS A 1 75 ? -10.356 0.413 -0.573 1.00 89.00 75 HIS A C 1
ATOM 556 O O . HIS A 1 75 ? -10.726 1.520 -0.958 1.00 89.00 75 HIS A O 1
ATOM 562 N N . ASN A 1 76 ? -10.180 -0.612 -1.414 1.00 88.19 76 ASN A N 1
ATOM 563 C CA . ASN A 1 76 ? -10.286 -0.524 -2.873 1.00 88.19 76 ASN A CA 1
ATOM 564 C C . ASN A 1 76 ? -9.390 0.569 -3.486 1.00 88.19 76 ASN A C 1
ATOM 566 O O . ASN A 1 76 ? -9.728 1.164 -4.509 1.00 88.19 76 ASN A O 1
ATOM 570 N N . GLN A 1 77 ? -8.241 0.837 -2.867 1.00 89.06 77 GLN A N 1
ATOM 571 C CA . GLN A 1 77 ? -7.254 1.762 -3.408 1.00 89.06 77 GLN A CA 1
ATOM 572 C C . GLN A 1 77 ? -6.483 1.086 -4.559 1.00 89.06 77 GLN A C 1
ATOM 574 O O . GLN A 1 77 ? -6.164 -0.106 -4.465 1.00 89.06 77 GLN A O 1
ATOM 579 N N . PRO A 1 78 ? -6.162 1.818 -5.642 1.00 91.12 78 PRO A N 1
ATOM 580 C CA . PRO A 1 78 ? -5.325 1.304 -6.719 1.00 91.12 78 PRO A CA 1
ATOM 581 C C . PRO A 1 78 ? -3.949 0.876 -6.207 1.00 91.12 78 PRO A C 1
ATOM 583 O O . PRO A 1 78 ? -3.333 1.571 -5.398 1.00 91.12 78 PRO A O 1
ATOM 586 N N . LEU A 1 79 ? -3.439 -0.244 -6.718 1.00 92.44 79 LEU A N 1
ATOM 587 C CA . LEU A 1 79 ? -2.159 -0.808 -6.301 1.00 92.44 79 LEU A CA 1
ATOM 588 C C . LEU A 1 79 ? -1.254 -1.087 -7.504 1.00 92.44 79 LEU A C 1
ATOM 590 O O . LEU A 1 79 ? -1.553 -1.943 -8.334 1.00 92.44 79 LEU A O 1
ATOM 594 N N . LEU A 1 80 ? -0.105 -0.413 -7.550 1.00 93.62 80 LEU A N 1
ATOM 595 C CA . LEU A 1 80 ? 0.985 -0.730 -8.469 1.00 93.62 80 LEU A CA 1
ATOM 596 C C . LEU A 1 80 ? 2.120 -1.391 -7.688 1.00 93.62 80 LEU A C 1
ATOM 598 O O . LEU A 1 80 ? 2.685 -0.786 -6.778 1.00 93.62 80 LEU A O 1
ATOM 602 N N . TYR A 1 81 ? 2.463 -2.627 -8.045 1.00 94.31 81 TYR A N 1
ATOM 603 C CA . TYR A 1 81 ? 3.511 -3.392 -7.375 1.00 94.31 81 TYR A CA 1
ATOM 604 C C . TYR A 1 81 ? 4.645 -3.761 -8.333 1.00 94.31 81 TYR A C 1
ATOM 606 O O . TYR A 1 81 ? 4.447 -4.470 -9.321 1.00 94.31 81 TYR A O 1
ATOM 614 N N . ALA A 1 82 ? 5.852 -3.306 -8.003 1.00 93.38 82 ALA A N 1
ATOM 615 C CA . ALA A 1 82 ? 7.080 -3.639 -8.710 1.00 93.38 82 ALA A CA 1
ATOM 616 C C . ALA A 1 82 ? 7.975 -4.497 -7.812 1.00 93.38 82 ALA A C 1
ATOM 618 O O . ALA A 1 82 ? 8.164 -4.167 -6.640 1.00 93.38 82 ALA A O 1
ATOM 619 N N . SER A 1 83 ? 8.550 -5.580 -8.336 1.00 94.38 83 SER A N 1
ATOM 620 C CA . SER A 1 83 ? 9.476 -6.407 -7.552 1.00 94.38 83 SER A CA 1
ATOM 621 C C . SER A 1 83 ? 10.559 -7.080 -8.393 1.00 94.38 83 SER A C 1
ATOM 623 O O . SER A 1 83 ? 10.365 -7.296 -9.592 1.00 94.38 83 SER A O 1
ATOM 625 N N . PRO A 1 84 ? 11.703 -7.459 -7.788 1.00 92.62 84 PRO A N 1
ATOM 626 C CA . PRO A 1 84 ? 12.737 -8.272 -8.434 1.00 92.62 84 PRO A CA 1
ATOM 627 C C . PRO A 1 84 ? 12.341 -9.760 -8.521 1.00 92.62 84 PRO A C 1
ATOM 629 O O . PRO A 1 84 ? 13.156 -10.643 -8.276 1.00 92.62 84 PRO A O 1
ATOM 632 N N . SER A 1 85 ? 11.079 -10.059 -8.837 1.00 93.81 85 SER A N 1
ATOM 633 C CA . SER A 1 85 ? 10.566 -11.422 -9.031 1.00 93.81 85 SER A CA 1
ATOM 634 C C . SER A 1 85 ? 10.177 -11.632 -10.487 1.00 93.81 85 SER A C 1
ATOM 636 O O . SER A 1 85 ? 9.619 -10.726 -11.098 1.00 93.81 85 SER A O 1
ATOM 638 N N . LYS A 1 86 ? 10.398 -12.833 -11.033 1.00 93.25 86 LYS A N 1
ATOM 639 C CA . LYS A 1 86 ? 9.894 -13.207 -12.370 1.00 93.25 86 LYS A CA 1
ATOM 640 C C . LYS A 1 86 ? 8.368 -13.192 -12.443 1.00 93.25 86 LYS A C 1
ATOM 642 O O . LYS A 1 86 ? 7.809 -12.858 -13.477 1.00 93.25 86 LYS A O 1
ATOM 647 N N . ASP A 1 87 ? 7.708 -13.544 -11.342 1.00 93.06 87 ASP A N 1
ATOM 648 C CA . ASP A 1 87 ? 6.257 -13.446 -11.212 1.00 93.06 87 ASP A CA 1
ATOM 649 C C . ASP A 1 87 ? 5.905 -12.654 -9.941 1.00 93.06 87 ASP A C 1
ATOM 651 O O . ASP A 1 87 ? 5.813 -13.212 -8.841 1.00 93.06 87 ASP A O 1
ATOM 655 N N . PRO A 1 88 ? 5.760 -11.323 -10.054 1.00 93.00 88 PRO A N 1
ATOM 656 C CA . PRO A 1 88 ? 5.381 -10.462 -8.938 1.00 93.00 88 PRO A CA 1
ATOM 657 C C . PRO A 1 88 ? 3.971 -10.740 -8.411 1.00 93.00 88 PRO A C 1
ATOM 659 O O . PRO A 1 88 ? 3.701 -10.474 -7.241 1.00 93.00 88 PRO A O 1
ATOM 662 N N . LYS A 1 89 ? 3.063 -11.283 -9.236 1.00 91.31 89 LYS A N 1
ATOM 663 C CA . LYS A 1 89 ? 1.659 -11.489 -8.843 1.00 91.31 89 LYS A CA 1
ATOM 664 C C . LYS A 1 89 ? 1.522 -12.536 -7.743 1.00 91.31 89 LYS A C 1
ATOM 666 O O . LYS A 1 89 ? 0.615 -12.429 -6.921 1.00 91.31 89 LYS A O 1
ATOM 671 N N . LEU A 1 90 ? 2.451 -13.492 -7.664 1.00 91.81 90 LEU A N 1
ATOM 672 C CA . LEU A 1 90 ? 2.498 -14.478 -6.578 1.00 91.81 90 LEU A CA 1
ATOM 673 C C . LEU A 1 90 ? 2.586 -13.820 -5.197 1.00 91.81 90 LEU A C 1
ATOM 675 O O . LEU A 1 90 ? 2.031 -14.346 -4.233 1.00 91.81 90 LEU A O 1
ATOM 679 N N . PHE A 1 91 ? 3.224 -12.649 -5.094 1.00 93.25 91 PHE A N 1
ATOM 680 C CA . PHE A 1 91 ? 3.321 -11.920 -3.831 1.00 93.25 91 PHE A CA 1
ATOM 681 C C . PHE A 1 91 ? 1.947 -11.488 -3.303 1.00 93.25 91 PHE A C 1
ATOM 683 O O . PHE A 1 91 ? 1.726 -11.522 -2.091 1.00 93.25 91 PHE A O 1
ATOM 690 N N . LEU A 1 92 ? 0.999 -11.166 -4.193 1.00 91.44 92 LEU A N 1
ATOM 691 C CA . LEU A 1 92 ? -0.368 -10.794 -3.812 1.00 91.44 92 LEU A CA 1
ATOM 692 C C . LEU A 1 92 ? -1.095 -11.930 -3.079 1.00 91.44 92 LEU A C 1
ATOM 694 O O . LEU A 1 92 ? -1.897 -11.680 -2.185 1.00 91.44 92 LEU A O 1
ATOM 698 N N . GLY A 1 93 ? -0.768 -13.187 -3.398 1.00 90.44 93 GLY A N 1
ATOM 699 C CA . GLY A 1 93 ? -1.289 -14.360 -2.692 1.00 90.44 93 GLY A CA 1
ATOM 700 C C . GLY A 1 93 ? -0.765 -14.514 -1.259 1.00 90.44 93 GLY A C 1
ATOM 701 O O . GLY A 1 93 ? -1.223 -15.394 -0.538 1.00 90.44 93 GLY A O 1
ATOM 702 N N . THR A 1 94 ? 0.189 -13.678 -0.834 1.00 93.12 94 THR A N 1
ATOM 703 C CA . THR A 1 94 ? 0.763 -13.684 0.524 1.00 93.12 94 THR A CA 1
ATOM 704 C C . THR A 1 94 ? 0.234 -12.559 1.413 1.00 93.12 94 THR A C 1
ATOM 706 O O . THR A 1 94 ? 0.619 -12.468 2.578 1.00 93.12 94 THR A O 1
ATOM 709 N N . LEU A 1 95 ? -0.624 -11.691 0.874 1.00 94.44 95 LEU A N 1
ATOM 710 C CA . LEU A 1 95 ? -1.207 -10.571 1.604 1.00 94.44 95 LEU A CA 1
ATOM 711 C C . LEU A 1 95 ? -2.103 -11.082 2.739 1.00 94.44 95 LEU A C 1
ATOM 713 O O . LEU A 1 95 ? -2.873 -12.007 2.503 1.00 94.44 95 LEU A O 1
ATOM 717 N N . PRO A 1 96 ? -2.010 -10.559 3.970 1.00 94.62 96 PRO A N 1
ATOM 718 C CA . PRO A 1 96 ? -2.827 -11.028 5.081 1.00 94.62 96 PRO A CA 1
ATOM 719 C C . PRO A 1 96 ? -4.296 -10.597 4.977 1.00 94.62 96 PRO A C 1
ATOM 721 O O . PRO A 1 96 ? -4.638 -9.586 4.372 1.00 94.62 96 PRO A O 1
ATOM 724 N N . THR A 1 97 ? -5.187 -11.360 5.608 1.00 91.75 97 THR A N 1
ATOM 725 C CA . THR A 1 97 ? -6.634 -11.074 5.620 1.00 91.75 97 THR A CA 1
ATOM 726 C C . THR A 1 97 ? -7.000 -10.162 6.795 1.00 91.75 97 THR A C 1
ATOM 728 O O . THR A 1 97 ? -6.497 -10.401 7.894 1.00 91.75 97 THR A O 1
ATOM 731 N N . PRO A 1 98 ? -7.887 -9.162 6.635 1.00 90.25 98 PRO A N 1
ATOM 732 C CA . PRO A 1 98 ? -8.360 -8.374 7.769 1.00 90.25 98 PRO A CA 1
ATOM 733 C C . PRO A 1 98 ? -9.125 -9.248 8.776 1.00 90.25 98 PRO A C 1
ATOM 735 O O . PRO A 1 98 ? -9.892 -10.144 8.410 1.00 90.25 98 PRO A O 1
ATOM 738 N N . ILE A 1 99 ? -8.928 -8.983 10.063 1.00 89.62 99 ILE A N 1
ATOM 739 C CA . ILE A 1 99 ? -9.676 -9.588 11.160 1.00 89.62 99 ILE A CA 1
ATOM 740 C C . ILE A 1 99 ? -11.056 -8.934 11.184 1.00 89.62 99 ILE A C 1
ATOM 742 O O . ILE A 1 99 ? -11.220 -7.793 11.609 1.00 89.62 99 ILE A O 1
ATOM 746 N N . LEU A 1 100 ? -12.071 -9.670 10.737 1.00 79.00 100 LEU A N 1
ATOM 747 C CA . LEU A 1 100 ? -13.457 -9.227 10.850 1.00 79.00 100 LEU A CA 1
ATOM 748 C C . LEU A 1 100 ? -13.885 -9.289 12.322 1.00 79.00 100 LEU A C 1
ATOM 750 O O . LEU A 1 100 ? -13.852 -10.356 12.943 1.00 79.00 100 LEU A O 1
ATOM 754 N N . SER A 1 101 ? -14.310 -8.155 12.884 1.00 60.12 101 SER A N 1
ATOM 755 C CA . SER A 1 101 ? -15.011 -8.146 14.170 1.00 60.12 101 SER A CA 1
ATOM 756 C C . SER A 1 101 ? -16.275 -8.992 14.038 1.00 60.12 101 SER A C 1
ATOM 758 O O . SER A 1 101 ? -17.026 -8.837 13.076 1.00 60.12 101 SER A O 1
ATOM 760 N N . LYS A 1 102 ? -16.509 -9.881 15.000 1.00 52.25 102 LYS A N 1
ATOM 761 C CA . LYS A 1 102 ? -17.531 -10.941 14.988 1.00 52.25 102 LYS A CA 1
ATOM 762 C C . LYS A 1 102 ? -18.993 -10.445 14.974 1.00 52.25 102 LYS A C 1
ATOM 764 O O . LYS A 1 102 ? -19.896 -11.262 15.111 1.00 52.25 102 LYS A O 1
ATOM 769 N N . ASP A 1 103 ? -19.226 -9.151 14.782 1.00 50.50 103 ASP A N 1
ATOM 770 C CA . ASP A 1 103 ? -20.518 -8.496 14.997 1.00 50.50 103 ASP A CA 1
ATOM 771 C C . ASP A 1 103 ? -21.461 -8.552 13.781 1.00 50.50 103 ASP A C 1
ATOM 773 O O . ASP A 1 103 ? -22.645 -8.271 13.921 1.00 50.50 103 ASP A O 1
ATOM 777 N N . GLU A 1 104 ? -20.996 -9.006 12.609 1.00 45.66 104 GLU A N 1
ATOM 778 C CA . GLU A 1 104 ? -21.863 -9.176 11.423 1.00 45.66 104 GLU A CA 1
ATOM 779 C C . GLU A 1 104 ? -22.399 -10.603 11.219 1.00 45.66 104 GLU A C 1
ATOM 781 O O . GLU A 1 104 ? -23.173 -10.863 10.298 1.00 45.66 104 GLU A O 1
ATOM 786 N N . LYS A 1 105 ? -22.062 -11.549 12.105 1.00 39.34 105 LYS A N 1
ATOM 787 C CA . LYS A 1 105 ? -22.802 -12.815 12.204 1.00 39.34 105 LYS A CA 1
ATOM 788 C C . LYS A 1 105 ? -23.824 -12.703 13.322 1.00 39.34 105 LYS A C 1
ATOM 790 O O . LYS A 1 105 ? -23.592 -13.147 14.444 1.00 39.34 105 LYS A O 1
ATOM 795 N N . GLY A 1 106 ? -24.966 -12.113 12.989 1.00 38.84 106 GLY A N 1
ATOM 796 C CA . GLY A 1 106 ? -26.142 -12.163 13.842 1.00 38.84 106 GLY A CA 1
ATOM 797 C C . GLY A 1 106 ? -26.471 -13.602 14.253 1.00 38.84 106 GLY A C 1
ATOM 798 O O . GLY A 1 106 ? -26.553 -14.485 13.408 1.00 38.84 106 GLY A O 1
ATOM 799 N N . SER A 1 107 ? -26.697 -13.769 15.558 1.00 46.44 107 SER A N 1
ATOM 800 C CA . SER A 1 107 ? -27.549 -14.773 16.206 1.00 46.44 107 SER A CA 1
ATOM 801 C C . SER A 1 107 ? -27.236 -16.268 15.987 1.00 46.44 107 SER A C 1
ATOM 803 O O . SER A 1 107 ? -27.211 -16.779 14.874 1.00 46.44 107 SER A O 1
ATOM 805 N N . ARG A 1 108 ? -27.188 -16.999 17.114 1.00 45.56 108 ARG A N 1
ATOM 806 C CA . ARG A 1 108 ? -27.223 -18.473 17.276 1.00 45.56 108 ARG A CA 1
ATOM 807 C C . ARG A 1 108 ? -25.880 -19.203 17.313 1.00 45.56 108 ARG A C 1
ATOM 809 O O . ARG A 1 108 ? -25.542 -19.967 16.417 1.00 45.56 108 ARG A O 1
ATOM 816 N N . THR A 1 109 ? -25.177 -19.078 18.438 1.00 39.88 109 THR A N 1
ATOM 817 C CA . THR A 1 109 ? -24.722 -20.248 19.230 1.00 39.88 109 THR A CA 1
ATOM 818 C C . THR A 1 109 ? -24.313 -19.796 20.636 1.00 39.88 109 THR A C 1
ATOM 820 O O . THR A 1 109 ? -23.173 -19.929 21.069 1.00 39.88 109 THR A O 1
ATOM 823 N N . GLU A 1 110 ? -25.268 -19.222 21.369 1.00 48.12 110 GLU A N 1
ATOM 824 C CA . GLU A 1 110 ? -25.198 -19.184 22.831 1.00 48.12 110 GLU A CA 1
ATOM 825 C C . GLU A 1 110 ? -25.568 -20.567 23.362 1.00 48.12 110 GLU A C 1
ATOM 827 O O . GLU A 1 110 ? -26.737 -20.844 23.589 1.00 48.12 110 GLU A O 1
ATOM 832 N N . THR A 1 111 ? -24.586 -21.450 23.508 1.00 47.25 111 THR A N 1
ATOM 833 C CA . THR A 1 111 ? -24.599 -22.528 24.508 1.00 47.25 111 THR A CA 1
ATOM 834 C C . THR A 1 111 ? -23.313 -23.320 24.352 1.00 47.25 111 THR A C 1
ATOM 836 O O . THR A 1 111 ? -23.158 -24.031 23.370 1.00 47.25 111 THR A O 1
ATOM 839 N N . GLU A 1 112 ? -22.391 -23.140 25.302 1.00 46.47 112 GLU A N 1
ATOM 840 C CA . GLU A 1 112 ? -21.510 -24.162 25.915 1.00 46.47 112 GLU A CA 1
ATOM 841 C C . GLU A 1 112 ? -20.147 -23.595 26.341 1.00 46.47 112 GLU A C 1
ATOM 843 O O . GLU A 1 112 ? -19.648 -23.980 27.397 1.00 46.47 112 GLU A O 1
ATOM 848 N N . GLN A 1 113 ? -19.584 -22.607 25.635 1.00 47.28 113 GLN A N 1
ATOM 849 C CA . GLN A 1 113 ? -18.262 -22.052 25.988 1.00 47.28 113 GLN A CA 1
ATOM 850 C C . GLN A 1 113 ? -18.263 -21.078 27.183 1.00 47.28 113 GLN A C 1
ATOM 852 O O . GLN A 1 113 ? -17.242 -20.936 27.855 1.00 47.28 113 GLN A O 1
ATOM 857 N N . GLU A 1 114 ? -19.397 -20.463 27.533 1.00 49.31 114 GLU A N 1
ATOM 858 C CA . GLU A 1 114 ? -19.481 -19.555 28.693 1.00 49.31 114 GLU A CA 1
ATOM 859 C C . GLU A 1 114 ? -19.344 -20.255 30.054 1.00 49.31 114 GLU A C 1
ATOM 861 O O . GLU A 1 114 ? -19.024 -19.613 31.056 1.00 49.31 114 GLU A O 1
ATOM 866 N N . LYS A 1 115 ? -19.524 -21.581 30.129 1.00 50.19 115 LYS A N 1
ATOM 867 C CA . LYS A 1 115 ? -19.462 -22.296 31.415 1.00 50.19 115 LYS A CA 1
ATOM 868 C C . LYS A 1 115 ? -18.038 -22.399 31.990 1.00 50.19 115 LYS A C 1
ATOM 870 O O . LYS A 1 115 ? -17.902 -22.619 33.192 1.00 50.19 115 LYS A O 1
ATOM 875 N N . GLY A 1 116 ? -16.993 -22.201 31.176 1.00 49.59 116 GLY A N 1
ATOM 876 C CA . GLY A 1 116 ? -15.587 -22.373 31.575 1.00 49.59 116 GLY A CA 1
ATOM 877 C C . GLY A 1 116 ? -14.855 -21.116 32.068 1.00 49.59 116 GLY A C 1
ATOM 878 O O . GLY A 1 116 ? -13.778 -21.230 32.643 1.00 49.59 116 GLY A O 1
ATOM 879 N N . LEU A 1 117 ? -15.412 -19.914 31.885 1.00 57.19 117 LEU A N 1
ATOM 880 C CA . LEU A 1 117 ? -14.689 -18.643 32.087 1.00 57.19 117 LEU A CA 1
ATOM 881 C C . LEU A 1 117 ? -15.142 -17.854 33.330 1.00 57.19 117 LEU A C 1
ATOM 883 O O . LEU A 1 117 ? -15.036 -16.628 33.376 1.00 57.19 117 LEU A O 1
ATOM 887 N N . ARG A 1 118 ? -15.605 -18.546 34.380 1.00 63.44 118 ARG A N 1
ATOM 888 C CA . ARG A 1 118 ? -16.062 -17.910 35.637 1.00 63.44 118 ARG A CA 1
ATOM 889 C C . ARG A 1 118 ? -14.988 -17.043 36.306 1.00 63.44 118 ARG A C 1
ATOM 891 O O . ARG A 1 118 ? -15.319 -16.004 36.867 1.00 63.44 118 ARG A O 1
ATOM 898 N N . ILE A 1 119 ? -13.718 -17.447 36.214 1.00 62.19 119 ILE A N 1
ATOM 899 C CA . ILE A 1 119 ? -12.579 -16.705 36.782 1.00 62.19 119 ILE A CA 1
ATOM 900 C C . ILE A 1 119 ? -12.330 -15.408 35.997 1.00 62.19 119 ILE A C 1
ATOM 902 O O . ILE A 1 119 ? -12.178 -14.343 36.587 1.00 62.19 119 ILE A O 1
ATOM 906 N N . ALA A 1 120 ? -12.345 -15.472 34.661 1.00 66.44 120 ALA A N 1
ATOM 907 C CA . ALA A 1 120 ? -12.086 -14.314 33.803 1.00 66.44 120 ALA A CA 1
ATOM 908 C C . ALA A 1 120 ? -13.145 -13.210 33.979 1.00 66.44 120 ALA A C 1
ATOM 910 O O . ALA A 1 120 ? -12.819 -12.025 33.951 1.00 66.44 120 ALA A O 1
ATOM 911 N N . TRP A 1 121 ? -14.403 -13.584 34.241 1.00 63.09 121 TRP A N 1
ATOM 912 C CA . TRP A 1 121 ? -15.486 -12.621 34.448 1.00 63.09 121 TRP A CA 1
ATOM 913 C C . TRP A 1 121 ? -15.357 -11.829 35.757 1.00 63.09 121 TRP A C 1
ATOM 915 O O . TRP A 1 121 ? -15.762 -10.671 35.819 1.00 63.09 121 TRP A O 1
ATOM 925 N N . GLN A 1 122 ? -14.736 -12.399 36.794 1.00 67.50 122 GLN A N 1
ATOM 926 C CA . GLN A 1 122 ? -14.537 -11.695 38.066 1.00 67.50 122 GLN A CA 1
ATOM 927 C C . GLN A 1 122 ? -13.552 -10.526 37.956 1.00 67.50 122 GLN A C 1
ATOM 929 O O . GLN A 1 122 ? -13.695 -9.540 38.682 1.00 67.50 122 GLN A O 1
ATOM 934 N N . TYR A 1 123 ? -12.599 -10.587 37.019 1.00 62.84 123 TYR A N 1
ATOM 935 C CA . TYR A 1 123 ? -11.678 -9.479 36.774 1.00 62.84 123 TYR A CA 1
ATOM 936 C C . TYR A 1 123 ? -12.325 -8.313 36.020 1.00 62.84 123 TYR A C 1
ATOM 938 O O . TYR A 1 123 ? -11.766 -7.220 36.029 1.00 62.84 123 TYR A O 1
ATOM 946 N N . LYS A 1 124 ? -13.534 -8.489 35.455 1.00 64.12 124 LYS A N 1
ATOM 947 C CA . LYS A 1 124 ? -14.299 -7.450 34.737 1.00 64.12 124 LYS A CA 1
ATOM 948 C C . LYS A 1 124 ? -14.428 -6.144 35.530 1.00 64.12 124 LYS A C 1
ATOM 950 O O . LYS A 1 124 ? -14.367 -5.072 34.940 1.00 64.12 124 LYS A O 1
ATOM 955 N N . LYS A 1 125 ? -14.536 -6.219 36.863 1.00 62.38 125 LYS A N 1
ATOM 956 C CA . LYS A 1 125 ? -14.635 -5.037 37.740 1.00 62.38 125 LYS A CA 1
ATOM 957 C C . LYS A 1 125 ? -13.340 -4.219 37.853 1.00 62.38 125 LYS A C 1
ATOM 959 O O . LYS A 1 125 ? -13.403 -3.060 38.234 1.00 62.38 125 LYS A O 1
ATOM 964 N N . TYR A 1 126 ? -12.188 -4.811 37.532 1.00 63.28 126 TYR A N 1
ATOM 965 C CA . TYR A 1 126 ? -10.886 -4.134 37.528 1.00 63.28 126 TYR A CA 1
ATOM 966 C C . TYR A 1 126 ? -10.532 -3.536 36.160 1.00 63.28 126 TYR A C 1
ATOM 968 O O . TYR A 1 126 ? -9.569 -2.788 36.060 1.00 63.28 126 TYR A O 1
ATOM 976 N N . PHE A 1 127 ? -11.327 -3.812 35.120 1.00 60.78 127 PHE A N 1
ATOM 977 C CA . PHE A 1 127 ? -11.221 -3.145 33.815 1.00 60.78 127 PHE A CA 1
ATOM 978 C C . PHE A 1 127 ? -12.045 -1.842 33.750 1.00 60.78 127 PHE A C 1
ATOM 980 O O . PHE A 1 127 ? -12.322 -1.335 32.662 1.00 60.78 127 PHE A O 1
ATOM 987 N N . GLY A 1 128 ? -12.469 -1.322 34.908 1.00 46.97 128 GLY A N 1
ATOM 988 C CA . GLY A 1 128 ? -13.226 -0.082 35.027 1.00 46.97 128 GLY A CA 1
ATOM 989 C C . GLY A 1 128 ? -12.477 1.131 34.466 1.00 46.97 128 GLY A C 1
ATOM 990 O O . GLY A 1 128 ? -11.280 1.285 34.672 1.00 46.97 128 GLY A O 1
ATOM 991 N N . GLU A 1 129 ? -13.251 1.982 33.787 1.00 45.41 129 GLU A N 1
ATOM 992 C CA . GLU A 1 129 ? -13.016 3.414 33.514 1.00 45.41 129 GLU A CA 1
ATOM 993 C C . GLU A 1 129 ? -12.316 3.864 32.216 1.00 45.41 129 GLU A C 1
ATOM 995 O O . GLU A 1 129 ?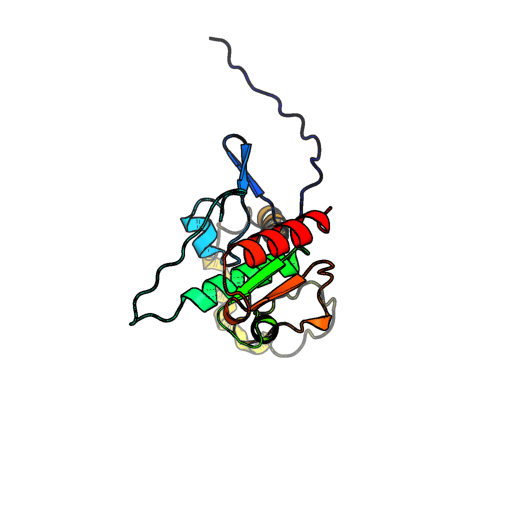 -12.380 5.050 31.909 1.00 45.41 129 GLU A O 1
ATOM 1000 N N . HIS A 1 130 ? -11.806 2.981 31.346 1.00 45.72 130 HIS A N 1
ATOM 1001 C CA . HIS A 1 130 ? -11.241 3.416 30.042 1.00 45.72 130 HIS A CA 1
ATOM 1002 C C . HIS A 1 130 ? -12.075 3.092 28.784 1.00 45.72 130 HIS A C 1
ATOM 1004 O O . HIS A 1 130 ? -11.628 3.362 27.669 1.00 45.72 130 HIS A O 1
ATOM 1010 N N . GLN A 1 131 ? -13.284 2.529 28.907 1.00 45.38 131 GLN A N 1
ATOM 1011 C CA . GLN A 1 131 ? -14.052 2.056 27.736 1.00 45.38 131 GLN A CA 1
ATOM 1012 C C . GLN A 1 131 ? -15.235 2.928 27.293 1.00 45.38 131 GLN A C 1
ATOM 1014 O O . GLN A 1 131 ? -15.694 2.755 26.168 1.00 45.38 131 GLN A O 1
ATOM 1019 N N . GLN A 1 132 ? -15.695 3.900 28.086 1.00 40.47 132 GLN A N 1
ATOM 1020 C CA . GLN A 1 132 ? -16.900 4.672 27.732 1.00 40.47 132 GLN A CA 1
ATOM 1021 C C . GLN A 1 132 ? -16.696 5.740 26.641 1.00 40.47 132 GLN A C 1
ATOM 1023 O O . GLN A 1 132 ? -17.676 6.283 26.149 1.00 40.47 132 GLN A O 1
ATOM 1028 N N . ASN A 1 133 ? -15.460 5.999 26.196 1.00 36.28 133 ASN A N 1
ATOM 1029 C CA . ASN A 1 133 ? -15.181 6.943 25.102 1.00 36.28 133 ASN A CA 1
ATOM 1030 C C . ASN A 1 133 ? -14.842 6.253 23.759 1.00 36.28 133 ASN A C 1
ATOM 1032 O O . ASN A 1 133 ? -14.370 6.897 22.826 1.00 36.28 133 ASN A O 1
ATOM 1036 N N . ASN A 1 134 ? -15.005 4.925 23.671 1.00 44.22 134 ASN A N 1
ATOM 1037 C CA . ASN A 1 134 ? -14.387 4.101 22.622 1.00 44.22 134 ASN A CA 1
ATOM 1038 C C . ASN A 1 134 ? -15.364 3.598 21.540 1.00 44.22 134 ASN A C 1
ATOM 1040 O O . ASN A 1 134 ? -14.918 3.004 20.564 1.00 44.22 134 ASN A O 1
ATOM 1044 N N . GLU A 1 135 ? -16.676 3.813 21.678 1.00 43.16 135 GLU A N 1
ATOM 1045 C CA . GLU A 1 135 ? -17.646 3.353 20.668 1.00 43.16 135 GLU A CA 1
ATOM 1046 C C . GLU A 1 135 ? -17.599 4.213 19.399 1.00 43.16 135 GLU A C 1
ATOM 1048 O O . GLU A 1 135 ? -17.363 3.674 18.322 1.00 43.16 135 GLU A O 1
ATOM 1053 N N . ASN A 1 136 ? -17.624 5.546 19.524 1.00 41.25 136 ASN A N 1
ATOM 1054 C CA . ASN A 1 136 ? -17.447 6.445 18.372 1.00 41.25 136 ASN A CA 1
ATOM 1055 C C . ASN A 1 136 ? -16.055 6.314 17.721 1.00 41.25 136 ASN A C 1
ATOM 1057 O O . ASN A 1 136 ? -15.899 6.552 16.531 1.00 41.25 136 ASN A O 1
ATOM 1061 N N . HIS A 1 137 ? -15.032 5.918 18.488 1.00 47.91 137 HIS A N 1
ATOM 1062 C CA . HIS A 1 137 ? -13.667 5.725 17.981 1.00 47.91 137 HIS A CA 1
ATOM 1063 C C . HIS A 1 137 ? -13.475 4.393 17.240 1.00 47.91 137 HIS A C 1
ATOM 1065 O O . HIS A 1 137 ? -12.522 4.257 16.472 1.00 47.91 137 HIS A O 1
ATOM 1071 N N . ARG A 1 138 ? -14.335 3.392 17.474 1.00 51.50 138 ARG A N 1
ATOM 1072 C CA . ARG A 1 138 ? -14.233 2.076 16.824 1.00 51.50 138 ARG A CA 1
ATOM 1073 C C . ARG A 1 138 ? -14.696 2.109 15.372 1.00 51.50 138 ARG A C 1
ATOM 1075 O O . ARG A 1 138 ? -14.030 1.487 14.547 1.00 51.50 138 ARG A O 1
ATOM 1082 N N . ASP A 1 139 ? -15.753 2.855 15.062 1.00 51.91 139 ASP A N 1
ATOM 1083 C CA . ASP A 1 139 ? -16.232 2.999 13.681 1.00 51.91 139 ASP A CA 1
ATOM 1084 C C . ASP A 1 139 ? -15.244 3.795 12.826 1.00 51.91 139 ASP A C 1
ATOM 1086 O O . ASP A 1 139 ? -14.798 3.302 11.791 1.00 51.91 139 ASP A O 1
ATOM 1090 N N . THR A 1 140 ? -14.739 4.929 13.326 1.00 54.69 140 THR A N 1
ATOM 1091 C CA . THR A 1 140 ? -13.694 5.697 12.621 1.00 54.69 140 THR A CA 1
ATOM 1092 C C . THR A 1 140 ? -12.398 4.896 12.454 1.00 54.69 140 THR A C 1
ATOM 1094 O O . THR A 1 140 ? -11.644 5.099 11.503 1.00 54.69 140 THR A O 1
ATOM 1097 N N . ARG A 1 141 ? -12.107 3.962 13.375 1.00 58.09 141 ARG A N 1
ATOM 1098 C CA . ARG A 1 141 ? -10.943 3.075 13.256 1.00 58.09 141 ARG A CA 1
ATOM 1099 C C . ARG A 1 141 ? -11.117 2.082 12.111 1.00 58.09 141 ARG A C 1
ATOM 1101 O O . ARG A 1 14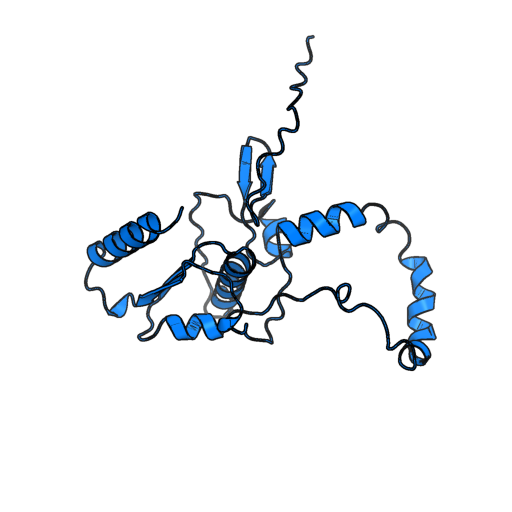1 ? -10.159 1.913 11.369 1.00 58.09 141 ARG A O 1
ATOM 1108 N N . LYS A 1 142 ? -12.301 1.487 11.928 1.00 61.69 142 LYS A N 1
ATOM 1109 C CA . LYS A 1 142 ? -12.586 0.585 10.795 1.00 61.69 142 LYS A CA 1
ATOM 1110 C C . LYS A 1 142 ? -12.560 1.307 9.447 1.00 61.69 142 LYS A C 1
ATOM 1112 O O . LYS A 1 142 ? -12.106 0.727 8.470 1.00 61.69 142 LYS A O 1
ATOM 1117 N N . GLU A 1 143 ? -12.983 2.568 9.408 1.00 76.19 143 GLU A N 1
ATOM 1118 C CA . GLU A 1 143 ? -12.927 3.401 8.196 1.00 76.19 143 GLU A CA 1
ATOM 1119 C C . GLU A 1 143 ? -11.492 3.791 7.790 1.00 76.19 143 GLU A C 1
ATOM 1121 O O . GLU A 1 143 ? -11.240 4.119 6.628 1.00 76.19 143 GLU A O 1
ATOM 1126 N N . TYR A 1 144 ? -10.538 3.753 8.734 1.00 89.06 144 TYR A N 1
ATOM 1127 C CA . TYR A 1 144 ? -9.157 4.190 8.511 1.00 89.06 144 TYR A CA 1
ATOM 1128 C C . TYR A 1 144 ? -8.106 3.067 8.462 1.00 89.06 144 TYR A C 1
ATOM 1130 O O . TYR A 1 144 ? -7.169 3.135 7.663 1.00 89.06 144 TYR A O 1
ATOM 1138 N N . GLY A 1 145 ? -8.220 2.049 9.316 1.00 89.06 145 GLY A N 1
ATOM 1139 C CA . GLY A 1 145 ? -7.162 1.076 9.598 1.00 89.06 145 GLY A CA 1
ATOM 1140 C C . GLY A 1 145 ? -7.717 -0.282 10.025 1.00 89.06 145 GLY A C 1
ATOM 1141 O O . GLY A 1 145 ? -8.484 -0.360 10.982 1.00 89.06 145 GLY A O 1
ATOM 1142 N N . ASN A 1 146 ? -7.288 -1.365 9.376 1.00 91.19 146 ASN A N 1
ATOM 1143 C CA . ASN A 1 146 ? -7.690 -2.721 9.749 1.00 91.19 146 ASN A CA 1
ATOM 1144 C C . ASN A 1 146 ? -6.599 -3.427 10.559 1.00 91.19 146 ASN A C 1
ATOM 1146 O O . ASN A 1 146 ? -5.416 -3.107 10.468 1.00 91.19 146 ASN A O 1
ATOM 1150 N N . GLU A 1 147 ? -7.008 -4.408 11.360 1.00 91.38 147 GLU A N 1
ATOM 1151 C CA . GLU A 1 147 ? -6.091 -5.376 11.960 1.00 91.38 147 GLU A CA 1
ATOM 1152 C C . GLU A 1 147 ? -6.038 -6.612 11.062 1.00 91.38 147 GLU A C 1
ATOM 1154 O O . GLU A 1 147 ? -7.073 -7.030 10.548 1.00 91.38 147 GLU A O 1
ATOM 1159 N N . PHE A 1 148 ? -4.860 -7.199 10.857 1.00 92.88 148 PHE A N 1
ATOM 1160 C CA . PHE A 1 148 ? -4.659 -8.275 9.887 1.00 92.88 148 PHE A CA 1
ATOM 1161 C C . PHE A 1 148 ? -4.218 -9.586 10.548 1.00 92.88 148 PHE A C 1
ATO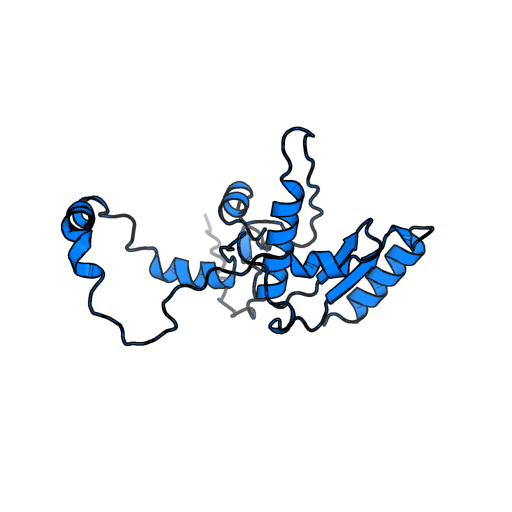M 1163 O O . PHE A 1 148 ? -3.308 -9.619 11.376 1.00 92.88 148 PHE A O 1
ATOM 1170 N N . ASP A 1 149 ? -4.830 -10.698 10.134 1.00 92.69 149 ASP A N 1
ATOM 1171 C CA . ASP A 1 149 ? -4.402 -12.050 10.491 1.00 92.69 149 ASP A CA 1
ATOM 1172 C C . ASP A 1 149 ? -3.291 -12.502 9.535 1.00 92.69 149 ASP A C 1
ATOM 1174 O O . ASP A 1 149 ? -3.537 -13.035 8.451 1.00 92.69 149 ASP A O 1
ATOM 1178 N N . VAL A 1 150 ? -2.042 -12.308 9.961 1.00 90.12 150 VAL A N 1
ATOM 1179 C CA . VAL A 1 150 ? -0.837 -12.659 9.185 1.00 90.12 150 VAL A CA 1
ATOM 1180 C C . VAL A 1 150 ? -0.691 -14.152 8.896 1.00 90.12 150 VAL A C 1
ATOM 1182 O O . VAL A 1 150 ? 0.113 -14.545 8.056 1.00 90.12 150 VAL A O 1
ATOM 1185 N N . ARG A 1 151 ? -1.463 -15.000 9.583 1.00 89.06 151 ARG A N 1
ATOM 1186 C CA . ARG A 1 151 ? -1.432 -16.457 9.411 1.00 89.06 151 ARG A CA 1
ATOM 1187 C C . ARG A 1 151 ? -2.346 -16.909 8.276 1.00 89.06 151 ARG A C 1
ATOM 1189 O O . ARG A 1 151 ? -2.299 -18.075 7.893 1.00 89.06 151 ARG A O 1
ATOM 1196 N N . LYS A 1 152 ? -3.200 -16.015 7.764 1.00 88.69 152 LYS A N 1
ATOM 1197 C CA . LYS A 1 152 ? -4.194 -16.322 6.737 1.00 88.69 152 LYS A CA 1
ATOM 1198 C C . LYS A 1 152 ? -3.986 -15.450 5.504 1.00 88.69 152 LYS A C 1
ATOM 1200 O O . LYS A 1 152 ? -4.326 -14.262 5.544 1.00 88.69 152 LYS A O 1
ATOM 1205 N N . PRO A 1 153 ? -3.495 -16.031 4.398 1.00 86.94 153 PRO A N 1
ATOM 1206 C CA . PRO A 1 153 ? -3.414 -15.302 3.147 1.00 86.94 153 PRO A CA 1
ATOM 1207 C C . PRO A 1 153 ? -4.816 -14.918 2.664 1.00 86.94 153 PRO A C 1
ATOM 1209 O O . PRO A 1 153 ? -5.782 -15.675 2.801 1.00 86.94 153 PRO A O 1
ATOM 1212 N N . MET A 1 154 ? -4.908 -13.723 2.101 1.00 83.62 154 MET A N 1
ATOM 1213 C CA . MET A 1 154 ? -6.107 -13.137 1.538 1.00 83.62 154 MET A CA 1
ATOM 1214 C C . MET A 1 154 ? -6.521 -13.924 0.299 1.00 83.62 154 MET A C 1
ATOM 1216 O O . MET A 1 154 ? -5.711 -14.268 -0.564 1.00 83.62 154 MET A O 1
ATOM 1220 N N . LYS A 1 155 ? -7.822 -14.188 0.181 1.00 76.38 155 LYS A N 1
ATOM 1221 C CA . LYS A 1 155 ? -8.391 -14.729 -1.052 1.00 76.38 155 LYS A CA 1
ATOM 1222 C C . LYS A 1 155 ? -8.498 -13.590 -2.065 1.00 76.38 155 LYS A C 1
ATOM 1224 O O . LYS A 1 155 ? -9.478 -12.854 -2.074 1.00 76.38 155 LYS A O 1
ATOM 1229 N N . VAL A 1 156 ? -7.482 -13.476 -2.918 1.00 60.28 156 VAL A N 1
ATOM 1230 C CA . VAL A 1 156 ? -7.363 -12.471 -3.992 1.00 60.28 156 VAL A CA 1
ATOM 1231 C C . VAL A 1 156 ? -8.639 -12.289 -4.855 1.00 60.28 156 VAL A C 1
ATOM 1233 O O . VAL A 1 156 ? -8.917 -11.151 -5.220 1.00 60.28 156 VAL A O 1
ATOM 1236 N N . PRO A 1 157 ? -9.480 -13.315 -5.136 1.00 50.34 157 PRO A N 1
ATOM 1237 C CA . PRO A 1 157 ? -10.702 -13.134 -5.936 1.00 50.34 157 PRO A CA 1
ATOM 1238 C C . PRO A 1 157 ? -11.820 -12.303 -5.283 1.00 50.34 157 PRO A C 1
ATOM 1240 O O . PRO A 1 157 ? -12.794 -11.986 -5.957 1.00 50.34 157 PRO A O 1
ATOM 1243 N N . SER A 1 158 ? -11.734 -11.985 -3.987 1.00 48.84 158 SER A N 1
ATOM 1244 C CA . SER A 1 158 ? -12.806 -11.297 -3.246 1.00 48.84 158 SER A CA 1
ATOM 1245 C C . SER A 1 158 ? -12.681 -9.771 -3.235 1.00 48.84 158 SER A C 1
ATOM 1247 O O . SER A 1 158 ? -13.463 -9.097 -2.568 1.00 48.84 158 SER A O 1
ATOM 1249 N N . ILE A 1 159 ? -11.667 -9.223 -3.899 1.00 53.75 159 ILE A N 1
ATOM 1250 C CA . ILE A 1 159 ? -11.279 -7.824 -3.754 1.00 53.75 159 ILE A CA 1
ATOM 1251 C C . ILE A 1 159 ? -11.898 -7.047 -4.911 1.00 53.75 159 ILE A C 1
ATOM 1253 O O . ILE A 1 159 ? -11.588 -7.301 -6.073 1.00 53.75 159 ILE A O 1
ATOM 1257 N N . GLY A 1 160 ? -12.735 -6.061 -4.597 1.00 52.38 160 GLY A N 1
ATOM 1258 C CA . GLY A 1 160 ? -13.241 -5.069 -5.549 1.00 52.38 160 GLY A CA 1
ATOM 1259 C C . GLY A 1 160 ? -12.162 -4.111 -6.073 1.00 52.38 160 GLY A C 1
ATOM 1260 O O . GLY A 1 160 ? -12.475 -2.980 -6.430 1.00 52.38 160 GLY A O 1
ATOM 1261 N N . ALA A 1 161 ? -10.894 -4.532 -6.115 1.00 57.12 161 ALA A N 1
ATOM 1262 C CA . ALA A 1 161 ? -9.776 -3.722 -6.565 1.00 57.12 161 ALA A CA 1
ATOM 1263 C C . ALA A 1 161 ? -9.791 -3.693 -8.086 1.00 57.12 161 ALA A C 1
ATOM 1265 O O . ALA A 1 161 ? -9.218 -4.546 -8.762 1.00 57.12 161 ALA A O 1
ATOM 1266 N N . GLN A 1 162 ? -10.469 -2.687 -8.622 1.00 63.44 162 GLN A N 1
ATOM 1267 C CA . GLN A 1 162 ? -10.600 -2.497 -10.060 1.00 63.44 162 GLN A CA 1
ATOM 1268 C C . GLN A 1 162 ? -9.262 -2.122 -10.735 1.00 63.44 162 GLN A C 1
ATOM 1270 O O . GLN A 1 162 ? -9.192 -2.113 -11.958 1.00 63.44 162 GLN A O 1
ATOM 1275 N N . HIS A 1 163 ? -8.172 -1.899 -9.978 1.00 81.00 163 HIS A N 1
ATOM 1276 C CA . HIS A 1 163 ? -6.889 -1.422 -10.514 1.00 81.00 163 HIS A CA 1
ATOM 1277 C C . HIS A 1 163 ? -5.667 -1.969 -9.747 1.00 81.00 163 HIS A C 1
ATOM 1279 O O . HIS A 1 163 ? -5.047 -1.253 -8.959 1.00 81.00 163 HIS A O 1
ATOM 1285 N N . ILE A 1 164 ? -5.303 -3.237 -9.980 1.00 90.00 164 ILE A N 1
ATOM 1286 C CA . ILE A 1 164 ? -4.015 -3.803 -9.535 1.00 90.00 164 ILE A CA 1
ATOM 1287 C C . ILE A 1 164 ? -3.134 -4.078 -10.755 1.00 90.00 164 ILE A C 1
ATOM 1289 O O . ILE A 1 164 ? -3.503 -4.891 -11.604 1.00 90.00 164 ILE A O 1
ATOM 1293 N N . ASP A 1 165 ? -1.950 -3.468 -10.815 1.00 91.75 165 ASP A N 1
ATOM 1294 C CA . ASP A 1 165 ? -0.910 -3.827 -11.784 1.00 91.75 165 ASP A CA 1
ATOM 1295 C C . ASP A 1 165 ? 0.353 -4.319 -11.066 1.00 91.75 165 ASP A C 1
ATOM 1297 O O . ASP A 1 165 ? 0.724 -3.858 -9.986 1.00 91.75 165 ASP A O 1
ATOM 1301 N N . CYS A 1 166 ? 0.996 -5.318 -11.656 1.00 92.56 166 CYS A N 1
ATOM 1302 C CA . CYS A 1 166 ? 2.149 -6.011 -11.102 1.00 92.56 166 CYS A CA 1
ATOM 1303 C C . CYS A 1 166 ? 3.202 -6.197 -12.181 1.00 92.56 166 CYS A C 1
ATOM 1305 O O . CYS A 1 166 ? 2.890 -6.677 -13.278 1.00 92.56 166 CYS A O 1
ATOM 1307 N N . PHE A 1 167 ? 4.455 -5.881 -11.862 1.00 92.31 167 PHE A N 1
ATOM 1308 C CA . PHE A 1 167 ? 5.530 -5.994 -12.836 1.00 92.31 167 PHE A CA 1
ATOM 1309 C C . PHE A 1 167 ? 6.895 -6.312 -12.263 1.00 92.31 167 PHE A C 1
ATOM 1311 O O . PHE A 1 167 ? 7.240 -5.938 -11.142 1.00 92.31 167 PHE A O 1
ATOM 1318 N N . SER A 1 168 ? 7.654 -7.065 -13.055 1.00 93.25 168 SER A N 1
ATOM 1319 C CA . SER A 1 168 ? 9.015 -7.414 -12.710 1.00 93.25 168 SER A CA 1
ATOM 1320 C C . SER A 1 168 ? 9.935 -6.276 -13.104 1.00 93.25 168 SER A C 1
ATOM 1322 O O . SER A 1 168 ? 9.901 -5.818 -14.246 1.00 93.25 168 SER A O 1
ATOM 1324 N N . ILE A 1 169 ? 10.802 -5.861 -12.187 1.00 91.25 169 ILE A N 1
ATOM 1325 C CA . ILE A 1 169 ? 11.906 -4.959 -12.536 1.00 91.25 169 ILE A CA 1
ATOM 1326 C C . ILE A 1 169 ? 13.032 -5.698 -13.274 1.00 91.25 169 ILE A C 1
ATOM 1328 O O . ILE A 1 169 ? 13.915 -5.058 -13.834 1.00 91.25 169 ILE A O 1
ATOM 1332 N N . LEU A 1 170 ? 13.004 -7.038 -13.298 1.00 90.69 170 LEU A N 1
ATOM 1333 C CA . LEU A 1 170 ? 13.973 -7.852 -14.038 1.00 90.69 170 LEU A CA 1
ATOM 1334 C C . LEU A 1 170 ? 13.726 -7.810 -15.552 1.00 90.69 170 LEU A C 1
ATOM 1336 O O . LEU A 1 170 ? 14.666 -7.973 -16.325 1.00 90.69 170 LEU A O 1
ATOM 1340 N N . ASP A 1 171 ? 12.482 -7.563 -15.970 1.00 83.38 171 ASP A N 1
ATOM 1341 C CA . ASP A 1 171 ? 12.095 -7.486 -17.385 1.00 83.38 171 ASP A CA 1
ATOM 1342 C C . ASP A 1 171 ? 12.427 -6.117 -18.007 1.00 83.38 171 ASP A C 1
ATOM 1344 O O . ASP A 1 171 ? 12.316 -5.925 -19.219 1.00 83.38 171 ASP A O 1
ATOM 1348 N N . THR A 1 172 ? 12.831 -5.144 -17.186 1.00 84.38 172 THR A N 1
ATOM 1349 C CA . THR A 1 172 ? 13.125 -3.776 -17.617 1.00 84.38 172 THR A CA 1
ATOM 1350 C C . THR A 1 172 ? 14.625 -3.517 -17.630 1.00 84.38 172 THR A C 1
ATOM 1352 O O . THR A 1 172 ? 15.290 -3.612 -16.603 1.00 84.38 172 THR A O 1
ATOM 1355 N N . SER A 1 173 ? 15.163 -3.125 -18.785 1.00 83.31 173 SER A N 1
ATOM 1356 C CA . SER A 1 173 ? 16.583 -2.779 -18.943 1.00 83.31 173 SER A CA 1
ATOM 1357 C C . SER A 1 173 ? 16.918 -1.337 -18.542 1.00 83.31 173 SER A C 1
ATOM 1359 O O . SER A 1 173 ? 18.089 -0.978 -18.447 1.00 83.31 173 SER A O 1
ATOM 1361 N N . ASN A 1 174 ? 15.907 -0.489 -18.330 1.00 86.38 174 ASN A N 1
ATOM 1362 C CA . ASN A 1 174 ? 16.067 0.912 -17.954 1.00 86.38 174 ASN A CA 1
ATOM 1363 C C . ASN A 1 174 ? 14.834 1.446 -17.198 1.00 86.38 174 ASN A C 1
ATOM 1365 O O . ASN A 1 174 ? 13.779 0.814 -17.153 1.00 86.38 174 ASN A O 1
ATOM 1369 N N . LEU A 1 175 ? 14.965 2.653 -16.639 1.00 87.62 175 LEU A N 1
ATOM 1370 C CA . LEU A 1 175 ? 13.905 3.327 -15.878 1.00 87.62 175 LEU A CA 1
ATOM 1371 C C . LEU A 1 175 ? 12.780 3.915 -16.748 1.00 87.62 175 LEU A C 1
ATOM 1373 O O . LEU A 1 175 ? 11.750 4.314 -16.206 1.00 87.62 175 LEU A O 1
ATOM 1377 N N . ILE A 1 176 ? 12.947 3.984 -18.073 1.00 90.69 176 ILE A N 1
ATOM 1378 C CA . ILE A 1 176 ? 11.930 4.541 -18.978 1.00 90.69 176 ILE A CA 1
ATOM 1379 C C . ILE A 1 176 ? 10.712 3.621 -18.982 1.00 90.69 176 ILE A C 1
ATOM 1381 O O . ILE A 1 176 ? 9.608 4.076 -18.710 1.00 90.69 176 ILE A O 1
ATOM 1385 N N . ALA A 1 177 ? 10.930 2.313 -19.144 1.00 87.19 177 ALA A N 1
ATOM 1386 C CA . ALA A 1 177 ? 9.855 1.325 -19.088 1.00 87.19 177 ALA A CA 1
ATOM 1387 C C . ALA A 1 177 ? 9.093 1.357 -17.746 1.00 87.19 177 ALA A C 1
ATOM 1389 O O . ALA A 1 177 ? 7.867 1.255 -17.725 1.00 87.19 177 ALA A O 1
ATOM 1390 N N . PHE A 1 178 ? 9.805 1.555 -16.628 1.00 87.19 178 PHE A N 1
ATOM 1391 C CA . PHE A 1 178 ? 9.198 1.738 -15.303 1.00 87.19 178 PHE A CA 1
ATOM 1392 C C . PHE A 1 178 ? 8.311 2.992 -15.263 1.00 87.19 178 PHE A C 1
ATOM 1394 O O . PHE A 1 178 ? 7.150 2.924 -14.862 1.00 87.19 178 PHE A O 1
ATOM 1401 N N . ARG A 1 179 ? 8.832 4.137 -15.723 1.00 91.62 179 ARG A N 1
ATOM 1402 C CA . ARG A 1 179 ? 8.098 5.409 -15.768 1.00 91.62 179 ARG A CA 1
ATOM 1403 C C . ARG A 1 179 ? 6.855 5.327 -16.654 1.00 91.62 179 ARG A C 1
ATOM 1405 O O . ARG A 1 179 ? 5.803 5.836 -16.261 1.00 91.62 179 ARG A O 1
ATOM 1412 N N . ASP A 1 180 ? 6.964 4.710 -17.824 1.00 91.56 180 ASP A N 1
ATOM 1413 C CA . ASP A 1 180 ? 5.855 4.569 -18.771 1.00 91.56 180 ASP A CA 1
ATOM 1414 C C . ASP A 1 180 ? 4.741 3.707 -18.176 1.00 91.56 180 ASP A C 1
ATOM 1416 O O . ASP A 1 180 ? 3.558 4.036 -18.293 1.00 91.56 180 ASP A O 1
ATOM 1420 N N . ARG A 1 181 ? 5.114 2.650 -17.445 1.00 90.00 181 ARG A N 1
ATOM 1421 C CA . ARG A 1 181 ? 4.157 1.796 -16.743 1.00 90.00 181 ARG A CA 1
ATOM 1422 C C . ARG A 1 181 ? 3.457 2.523 -15.599 1.00 90.00 181 ARG A C 1
ATOM 1424 O O . ARG A 1 181 ? 2.235 2.454 -15.513 1.00 90.00 181 ARG A O 1
ATOM 1431 N N . CYS A 1 182 ? 4.189 3.296 -14.794 1.00 91.12 182 CYS A N 1
ATOM 1432 C CA . CYS A 1 182 ? 3.587 4.173 -13.785 1.00 91.12 182 CYS A CA 1
ATOM 1433 C C . CYS A 1 182 ? 2.625 5.190 -14.417 1.00 91.12 182 CYS A C 1
ATOM 1435 O O . CYS A 1 182 ? 1.524 5.387 -13.915 1.00 91.12 182 CYS A O 1
ATOM 1437 N N . SER A 1 183 ? 3.013 5.807 -15.537 1.00 93.25 183 SER A N 1
ATOM 1438 C CA . SER A 1 183 ? 2.183 6.800 -16.236 1.00 93.25 183 SER 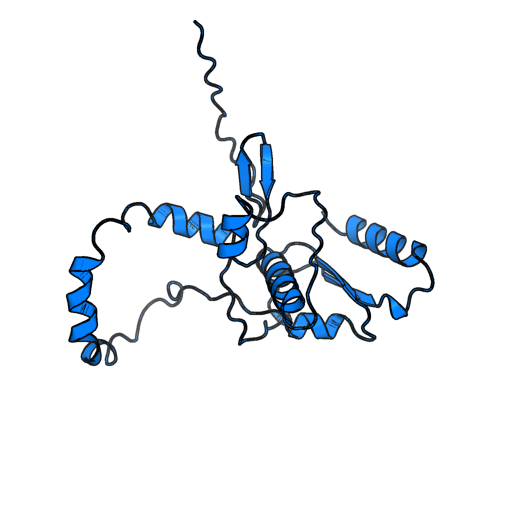A CA 1
ATOM 1439 C C . SER A 1 183 ? 0.898 6.174 -16.784 1.00 93.25 183 SER A C 1
ATOM 1441 O O . SER A 1 183 ? -0.181 6.738 -16.629 1.00 93.25 183 SER A O 1
ATOM 1443 N N . THR A 1 184 ? 1.006 4.978 -17.366 1.00 92.69 184 THR A N 1
ATOM 1444 C CA . THR A 1 184 ? -0.139 4.203 -17.866 1.00 92.69 184 THR A CA 1
ATOM 1445 C C . THR A 1 184 ? -1.073 3.807 -16.729 1.00 92.69 184 THR A C 1
ATOM 1447 O O . THR A 1 184 ? -2.282 3.960 -16.850 1.00 92.69 184 THR A O 1
ATOM 1450 N N . PHE A 1 185 ? -0.520 3.341 -15.607 1.00 92.12 185 PHE A N 1
ATOM 1451 C CA . PHE A 1 185 ? -1.298 2.983 -14.426 1.00 92.12 185 PHE A CA 1
ATOM 1452 C C . PHE A 1 185 ? -2.069 4.186 -13.870 1.00 92.12 185 PHE A C 1
ATOM 1454 O O . PHE A 1 185 ? -3.269 4.085 -13.639 1.00 92.12 185 PHE A O 1
ATOM 1461 N N . LEU A 1 186 ? -1.410 5.339 -13.721 1.00 90.88 186 LEU A N 1
ATOM 1462 C CA . LEU A 1 186 ? -2.043 6.563 -13.222 1.00 90.88 186 LEU A CA 1
ATOM 1463 C C . LEU A 1 186 ? -3.153 7.081 -14.147 1.00 90.88 186 LEU A C 1
ATOM 1465 O O . LEU A 1 186 ? -4.121 7.642 -13.654 1.00 90.88 186 LEU A O 1
ATOM 1469 N N . ALA A 1 187 ? -3.054 6.861 -15.461 1.00 90.69 187 ALA A N 1
ATOM 1470 C CA . ALA A 1 187 ? -4.104 7.234 -16.411 1.00 90.69 187 ALA A CA 1
ATOM 1471 C C . ALA A 1 187 ? -5.380 6.373 -16.300 1.00 90.69 187 ALA A C 1
ATOM 1473 O O . ALA A 1 187 ? -6.417 6.751 -16.839 1.00 90.69 187 ALA A O 1
ATOM 1474 N N . LEU A 1 188 ? -5.302 5.213 -15.635 1.00 84.56 188 LEU A N 1
ATOM 1475 C CA . LEU A 1 188 ? -6.431 4.306 -15.405 1.00 84.56 188 LEU A CA 1
ATOM 1476 C C . LEU A 1 188 ? -7.125 4.546 -14.059 1.00 84.56 188 LEU A C 1
ATOM 1478 O O . LEU A 1 188 ? -8.185 3.970 -13.823 1.00 84.56 188 LEU A O 1
ATOM 1482 N N . VAL A 1 189 ? -6.520 5.343 -13.176 1.00 79.69 189 VAL A N 1
ATOM 1483 C CA . VAL A 1 189 ? -7.069 5.676 -11.860 1.00 79.69 189 VAL A CA 1
ATOM 1484 C C . VAL A 1 189 ? -7.963 6.921 -11.994 1.00 79.69 189 VAL A C 1
ATOM 1486 O O . VAL A 1 189 ? -7.520 7.890 -12.611 1.00 79.69 189 VAL A O 1
ATOM 1489 N N . PRO A 1 190 ? -9.207 6.893 -11.475 1.00 63.84 190 PRO A N 1
ATOM 1490 C CA . PRO A 1 190 ? -10.147 8.016 -11.555 1.00 63.84 190 PRO A CA 1
ATOM 1491 C C . PRO A 1 190 ? -9.723 9.260 -10.763 1.00 63.84 190 PRO A C 1
ATOM 1493 O O . PRO A 1 190 ? -8.942 9.128 -9.791 1.00 63.84 190 PRO A O 1
#

Foldseek 3Di:
DDDDDPPPDPPVPVPQQQWDADPPRWIAGALLDVVVCVVVVGHHTPPDDDDDDDDPVDDPVLVSVLSNVQSCQVSLHAAEAEDQDPDQVVSLQQRFDFDDDPPPPDDDDPDDVVVPCPVVVVCVVVVPDDPPVCPVVVVVCNSHHTHTDSVDGDPVVVTPNPHYHYYYPVVDPDCVVVVVVVVVSVVPDD

InterPro domains:
  IPR008728 Elongator complex protein 4 [PF05625] (14-183)
  IPR008728 Elongator complex protein 4 [PTHR12896] (1-187)
  IPR027417 P-loop containing nucleoside triphosphate hydrolase [G3DSA:3.40.50.300] (9-188)

pLDDT: mean 77.2, std 19.99, range [36.28, 96.75]

Secondary structure (DSSP, 8-state):
----------------TTEEE-GGG-EEE--S-HHHHHHTTSSEETT--------TT---HHHHHHHHHHHHHHTT--EEEEESSS-THHHHTTPEEE---GGGS-S---SSGGGG-HHHHHGGGGSTTSSTT-HHHHHHHHHH---EEEEEE--GGG---S-EEEEESTT-SSHHHHHHHHHHHHHT--

Organism: Thalictrum thalictroides (NCBI:txid46969)

Radius of gyration: 21.3 Å; chains: 1; bounding box: 48×65×57 Å

Sequence (190 aa):
MSSFSRNLSDSRISQIPGVKHGPNGTSFVSSGIPDLDKILGGGFQLGSLVMVMEDGEAPHHLLLLRNFMSQGLVHNQPLLYASPSKDPKLFLGTLPTPILSKDEKGSRTETEQEKGLRIAWQYKKYFGEHQQNNENHRDTRKEYGNEFDVRKPMKVPSIGAQHIDCFSILDTSNLIAFRDRCSTFLALVP